Protein AF-B3S7T1-F1 (afdb_monomer)

Foldseek 3Di:
DDDDPLQQCQLQSPPPVLLVVLLVCLVCLQVVLVVLLVVVVVVVVVVVVVVVPDDDDDDDPPVPVVVQLVVLLSVLVNLLSVLSNLVSVLSVLSSVLSVVLVVVVVVVVVVVVVVVVVVPDDDDDDDDDDDDDDDPPPPPPDDRSLLVCLQDVSLLSSQLSLQLSLQSLLVSLLVSLVSLLCVQVPVPDPPHQGNVNSVVVSVVSNVVSSVLSVVQSVVQNVCSPPDPDDDPCSSSSNGHPCVPVVSVVSVVVVLVVSVVSLVVSVVSLVVSVVVCVVPPPDDDPSVVVSVVSSVVSVVSSVVSCVVCVVVSVVSCCVSVPPVPCVVVPPPDPPDDDDDD

Nearest PDB structures (foldseek):
  7t9n-assembly1_R  TM=8.479E-01  e=9.423E-06  Homo sapiens
  7utz-assembly1_R  TM=8.202E-01  e=1.344E-05  Homo sapiens
  5en0-assembly1_A  TM=7.430E-01  e=2.755E-04  Bos taurus

pLDDT: mean 72.92, std 20.54, range [20.64, 97.69]

Mean predicted aligned error: 12.89 Å

Sequence (340 aa):
MANGSNLAMLLLEDNQVARGLAWSFGILGIISNIYVFMGKFRRCRRIFSRHKRTAPEYAVNDSTNDSKNKRVSVFFINNLAVADLLGSFYLLTIASADYHYHLQYSGNQNKYNYHSNQTINTKSWRCKSTLSTTLAPSVNGNLTIGAMWLQDPVCSIARLLITIDSFMSVLITFFIAIDRYITIIHHRSLYRITRRRAIIIMAICWLVGIACSTYIVIRSINTADNDTSSGTFRNLCMYGNLNDVPLQIFLFISIGLWSMSYLLVLVLYAKIIYHVRRVTLVKTRRITAERYLLVIAVMIAFTNLACWLPAILIAMFKLLQLSIVESFTGYKSRLVMFHP

Organism: Trichoplax adhaerens (NCBI:txid10228)

Secondary structure (DSSP, 8-state):
----------TTTT-HHHHHHHHHHHHHHHHHHHHHHHHHHHHHHHHHHHHTT-------TTHHHHHHHHHHHHHHHHHHHHHHHHHHHHHHHHHHHHHHHHHHHHHHHHHHHHHHHHTTS-------------------TT--HHHHHHHSHHHHHHHHHHHHHHHHHHHHHHHHHHHHHHHHH-TT-TT---HHHHHHHHHHHHHHHHHHHHHHHHHHHHTTTS-----TTTTTTSS--TT-HHHHHHHHHHHHHHHHHHHHHHHHHHHHHHHHHHHTTS--HHHHHHHHHHHHHHHHHHHHHHHHHHHHHHHHHHHTT-TTSHHHHSS----SS---

Structure (mmCIF, N/CA/C/O backbone):
data_AF-B3S7T1-F1
#
_entry.id   AF-B3S7T1-F1
#
loop_
_atom_site.group_PDB
_atom_site.id
_atom_site.type_symbol
_atom_site.label_atom_id
_atom_site.label_alt_id
_atom_site.label_comp_id
_atom_site.label_asym_id
_atom_site.label_entity_id
_atom_site.label_seq_id
_atom_site.pdbx_PDB_ins_code
_atom_site.Cartn_x
_atom_site.Cartn_y
_atom_site.Cartn_z
_atom_site.occupancy
_atom_site.B_iso_or_equiv
_atom_site.auth_seq_id
_atom_site.auth_comp_id
_atom_site.auth_asym_id
_atom_site.auth_atom_id
_atom_site.pdbx_PDB_model_num
ATOM 1 N N . MET A 1 1 ? 29.144 -23.079 -32.625 1.00 28.41 1 MET A N 1
ATOM 2 C CA . MET A 1 1 ? 28.130 -23.352 -31.586 1.00 28.41 1 MET A CA 1
ATOM 3 C C . MET A 1 1 ? 28.196 -22.228 -30.559 1.00 28.41 1 MET A C 1
ATOM 5 O O . MET A 1 1 ? 28.959 -22.319 -29.611 1.00 28.41 1 MET A O 1
ATOM 9 N N . ALA A 1 2 ? 27.491 -21.124 -30.809 1.00 27.41 2 ALA A N 1
ATOM 10 C CA . ALA A 1 2 ? 27.348 -20.020 -29.863 1.00 27.41 2 ALA A CA 1
ATOM 11 C C . ALA A 1 2 ? 25.923 -20.104 -29.304 1.00 27.41 2 ALA A C 1
ATOM 13 O O . ALA A 1 2 ? 24.955 -19.793 -29.995 1.00 27.41 2 ALA A O 1
ATOM 14 N N . ASN A 1 3 ? 25.801 -20.657 -28.099 1.00 31.05 3 ASN A N 1
ATOM 15 C CA . ASN A 1 3 ? 24.532 -20.900 -27.424 1.00 31.05 3 ASN A CA 1
ATOM 16 C C . ASN A 1 3 ? 23.884 -19.579 -26.973 1.00 31.05 3 ASN A C 1
ATOM 18 O O . ASN A 1 3 ? 24.369 -18.934 -26.053 1.00 31.05 3 ASN A O 1
ATOM 22 N N . GLY A 1 4 ? 22.758 -19.219 -27.594 1.00 31.98 4 GLY A N 1
ATOM 23 C CA . GLY A 1 4 ? 21.465 -19.067 -26.907 1.00 31.98 4 GLY A CA 1
ATOM 24 C C . GLY A 1 4 ? 21.330 -18.164 -25.671 1.00 31.98 4 GLY A C 1
ATOM 25 O O . GLY A 1 4 ? 20.500 -18.477 -24.824 1.00 31.98 4 GLY A O 1
ATOM 26 N N . SER A 1 5 ? 22.081 -17.070 -25.531 1.00 34.53 5 SER A N 1
ATOM 27 C CA . SER A 1 5 ? 22.007 -16.189 -24.347 1.00 34.53 5 SER A CA 1
ATOM 28 C C . SER A 1 5 ? 21.277 -14.853 -24.548 1.00 34.53 5 SER A C 1
ATOM 30 O O . SER A 1 5 ? 21.352 -13.990 -23.680 1.00 34.53 5 SER A O 1
ATOM 32 N N . ASN A 1 6 ? 20.486 -14.685 -25.611 1.00 38.34 6 ASN A N 1
ATOM 33 C CA . ASN A 1 6 ? 19.524 -13.576 -25.697 1.00 38.34 6 ASN A CA 1
ATOM 34 C C . ASN A 1 6 ? 18.177 -14.011 -25.106 1.00 38.34 6 ASN A C 1
ATOM 36 O O . ASN A 1 6 ? 17.154 -14.056 -25.792 1.00 38.34 6 ASN A O 1
ATOM 40 N N . LEU A 1 7 ? 18.205 -14.392 -23.825 1.00 42.44 7 LEU A N 1
ATOM 41 C CA . LEU A 1 7 ? 17.007 -14.664 -23.042 1.00 42.44 7 LEU A CA 1
ATOM 42 C C . LEU A 1 7 ? 16.216 -13.354 -22.968 1.00 42.44 7 LEU A C 1
ATOM 44 O O . LEU A 1 7 ? 16.657 -12.392 -22.337 1.00 42.44 7 LEU A O 1
ATOM 48 N N . ALA A 1 8 ? 15.071 -13.293 -23.648 1.00 47.59 8 ALA A N 1
ATOM 49 C CA . ALA A 1 8 ? 14.118 -12.216 -23.449 1.00 47.59 8 ALA A CA 1
ATOM 50 C C . ALA A 1 8 ? 13.780 -12.171 -21.960 1.00 47.59 8 ALA A C 1
ATOM 52 O O . ALA A 1 8 ? 13.168 -13.092 -21.423 1.00 47.59 8 ALA A O 1
ATOM 53 N N . MET A 1 9 ? 14.233 -11.123 -21.279 1.00 52.94 9 MET A N 1
ATOM 54 C CA . MET A 1 9 ? 13.900 -10.885 -19.885 1.00 52.94 9 MET A CA 1
ATOM 55 C C . MET A 1 9 ? 12.434 -10.435 -19.839 1.00 52.94 9 MET A C 1
ATOM 57 O O . MET A 1 9 ? 12.134 -9.243 -19.839 1.00 52.94 9 MET A O 1
ATOM 61 N N . LEU A 1 10 ? 11.520 -11.403 -19.931 1.00 60.97 10 LEU A N 1
ATOM 62 C CA . LEU A 1 10 ? 10.088 -11.204 -19.727 1.00 60.97 10 LEU A CA 1
ATOM 63 C C . LEU A 1 10 ? 9.864 -10.679 -18.304 1.00 60.97 10 LEU A C 1
ATOM 65 O O . LEU A 1 10 ? 10.638 -10.993 -17.395 1.00 60.97 10 LEU A O 1
ATOM 69 N N . LEU A 1 11 ? 8.831 -9.856 -18.109 1.00 65.31 11 LEU A N 1
ATOM 70 C CA . LEU A 1 11 ? 8.630 -9.122 -16.854 1.00 65.31 11 LEU A CA 1
ATOM 71 C C . LEU A 1 11 ? 8.450 -10.069 -15.664 1.00 65.31 11 LEU A C 1
ATOM 73 O O . LEU A 1 11 ? 8.932 -9.776 -14.572 1.00 65.31 11 LEU A O 1
ATOM 77 N N . LEU A 1 12 ? 7.807 -11.214 -15.907 1.00 69.75 12 LEU A N 1
ATOM 78 C CA . LEU A 1 12 ? 7.612 -12.305 -14.952 1.00 69.75 12 LEU A CA 1
ATOM 79 C C . LEU A 1 12 ? 8.451 -13.553 -15.289 1.00 69.75 12 LEU A C 1
ATOM 81 O O . LEU A 1 12 ? 8.071 -14.662 -14.925 1.00 69.75 12 LEU A O 1
ATOM 85 N N . GLU A 1 13 ? 9.575 -13.388 -15.997 1.00 68.50 13 GLU A N 1
ATOM 86 C CA . GLU A 1 13 ? 10.529 -14.464 -16.333 1.00 68.50 13 GLU A CA 1
ATOM 87 C C . GLU A 1 13 ? 9.902 -15.690 -17.039 1.00 68.50 13 GLU A C 1
ATOM 89 O O . GLU A 1 13 ? 10.338 -16.820 -16.834 1.00 68.50 13 GLU A O 1
ATOM 94 N N . ASP A 1 14 ? 8.868 -15.484 -17.864 1.00 68.44 14 ASP A N 1
ATOM 95 C CA . ASP A 1 14 ? 8.082 -16.551 -18.523 1.00 68.44 14 ASP A CA 1
ATOM 96 C C . ASP A 1 14 ? 7.332 -17.492 -17.555 1.00 68.44 14 ASP A C 1
ATOM 98 O O . ASP A 1 14 ? 6.856 -18.569 -17.923 1.00 68.44 14 ASP A O 1
ATOM 102 N N . ASN A 1 15 ? 7.175 -17.090 -16.292 1.00 80.81 15 ASN A N 1
ATOM 103 C CA . ASN A 1 15 ? 6.465 -17.881 -15.302 1.00 80.81 15 ASN A CA 1
ATOM 104 C C . ASN A 1 15 ? 4.944 -17.718 -15.463 1.00 80.81 15 ASN A C 1
ATOM 106 O O . ASN A 1 15 ? 4.326 -16.761 -14.981 1.00 80.81 15 ASN A O 1
ATOM 110 N N . GLN A 1 16 ? 4.320 -18.704 -16.112 1.00 83.94 16 GLN A N 1
ATOM 111 C CA . GLN A 1 16 ? 2.872 -18.737 -16.333 1.00 83.94 16 GLN A CA 1
ATOM 112 C C . GLN A 1 16 ? 2.067 -18.671 -15.027 1.00 83.94 16 GLN A C 1
ATOM 114 O O . GLN A 1 16 ? 1.005 -18.044 -14.998 1.00 83.94 16 GLN A O 1
ATOM 119 N N . VAL A 1 17 ? 2.582 -19.264 -13.943 1.00 86.56 17 VAL A N 1
ATOM 120 C CA . VAL A 1 17 ? 1.941 -19.236 -12.623 1.00 86.56 17 VAL A CA 1
ATOM 121 C C . VAL A 1 17 ? 1.959 -17.818 -12.064 1.00 86.56 17 VAL A C 1
ATOM 123 O O . VAL A 1 17 ? 0.915 -17.317 -11.657 1.00 86.56 17 VAL A O 1
ATOM 126 N N . ALA A 1 18 ? 3.105 -17.132 -12.107 1.00 83.56 18 ALA A N 1
ATOM 127 C CA . ALA A 1 18 ? 3.223 -15.756 -11.622 1.00 83.56 18 ALA A CA 1
ATOM 128 C C . ALA A 1 18 ? 2.277 -14.804 -12.372 1.00 83.56 18 ALA A C 1
ATOM 130 O O . ALA A 1 18 ? 1.589 -13.991 -11.753 1.00 83.56 18 ALA A O 1
ATOM 131 N N . ARG A 1 19 ? 2.169 -14.958 -13.697 1.00 85.88 19 ARG A N 1
ATOM 132 C CA . ARG A 1 19 ? 1.225 -14.193 -14.524 1.00 85.88 19 ARG A CA 1
ATOM 133 C C . ARG A 1 19 ? -0.230 -14.482 -14.157 1.00 85.88 19 ARG A C 1
ATOM 135 O O . ARG A 1 19 ? -1.012 -13.548 -13.990 1.00 85.88 19 ARG A O 1
ATOM 142 N N . GLY A 1 20 ? -0.593 -15.756 -13.997 1.00 88.31 20 GLY A N 1
ATOM 143 C CA . GLY A 1 20 ? -1.938 -16.156 -13.573 1.00 88.31 20 GLY A CA 1
ATOM 144 C C . GLY A 1 20 ? -2.305 -15.619 -12.186 1.00 88.31 20 GLY A C 1
ATOM 145 O O . GLY A 1 20 ? -3.417 -15.125 -11.984 1.00 88.31 20 GLY A O 1
ATOM 146 N N . LEU A 1 21 ? -1.358 -15.643 -11.244 1.00 90.81 21 LEU A N 1
ATOM 147 C CA . LEU A 1 21 ? -1.527 -15.082 -9.903 1.00 90.81 21 LEU A CA 1
ATOM 148 C C . LEU A 1 21 ? -1.682 -13.559 -9.932 1.00 90.81 21 LEU A C 1
ATOM 150 O O . LEU A 1 21 ? -2.565 -13.040 -9.253 1.00 90.81 21 LEU A O 1
ATOM 154 N N . ALA A 1 22 ? -0.892 -12.845 -10.738 1.00 90.12 22 ALA A N 1
ATOM 155 C CA . ALA A 1 22 ? -0.997 -11.392 -10.872 1.00 90.12 22 ALA A CA 1
ATOM 156 C C . ALA A 1 22 ? -2.380 -10.962 -11.397 1.00 90.12 22 ALA A C 1
ATOM 158 O O . ALA A 1 22 ? -3.009 -10.075 -10.817 1.00 90.12 22 ALA A O 1
ATOM 159 N N . TRP A 1 23 ? -2.903 -11.647 -12.423 1.00 93.56 23 TRP A N 1
ATOM 160 C CA . TRP A 1 23 ? -4.278 -11.446 -12.898 1.00 93.56 23 TRP A CA 1
ATOM 161 C C . TRP A 1 23 ? -5.311 -11.745 -11.810 1.00 93.56 23 TRP A C 1
ATOM 163 O O . TRP A 1 23 ? -6.200 -10.932 -11.552 1.00 93.56 23 TRP A O 1
ATOM 173 N N . SER A 1 24 ? -5.180 -12.892 -11.144 1.00 95.81 24 SER A N 1
ATOM 174 C CA . SER A 1 24 ? -6.139 -13.345 -10.133 1.00 95.81 24 SER A CA 1
ATOM 175 C C . SER A 1 24 ? -6.207 -12.386 -8.944 1.00 95.81 24 SER A C 1
ATOM 177 O O . SER A 1 24 ? -7.290 -11.923 -8.583 1.00 95.81 24 SER A O 1
ATOM 179 N N . PHE A 1 25 ? -5.060 -12.037 -8.357 1.00 93.56 25 PHE A N 1
ATOM 180 C CA . PHE A 1 25 ? -4.994 -11.112 -7.228 1.00 93.56 25 PHE A CA 1
ATOM 181 C C . PHE A 1 25 ? -5.362 -9.683 -7.621 1.00 93.56 25 PHE A C 1
ATOM 183 O O . PHE A 1 25 ? -6.043 -9.018 -6.844 1.00 93.56 25 PHE A O 1
ATOM 190 N N . GLY A 1 26 ? -5.011 -9.230 -8.828 1.00 94.81 26 GLY A N 1
ATOM 191 C CA . GLY A 1 26 ? -5.449 -7.932 -9.342 1.00 94.81 26 GLY A CA 1
ATOM 192 C C . GLY A 1 26 ? -6.976 -7.827 -9.442 1.00 94.81 26 GLY A C 1
ATOM 193 O O . GLY A 1 26 ? -7.571 -6.902 -8.890 1.00 94.81 26 GLY A O 1
ATOM 194 N N . ILE A 1 27 ? -7.641 -8.804 -10.074 1.00 97.06 27 ILE A N 1
ATOM 195 C CA . ILE A 1 27 ? -9.109 -8.810 -10.226 1.00 97.06 27 ILE A CA 1
ATOM 196 C C . ILE A 1 27 ? -9.801 -8.934 -8.862 1.00 97.06 27 ILE A C 1
ATOM 198 O O . ILE A 1 27 ? -10.701 -8.151 -8.543 1.00 97.06 27 ILE A O 1
ATOM 202 N N . LEU A 1 28 ? -9.379 -9.901 -8.040 1.00 95.81 28 LEU A N 1
ATOM 203 C CA . LEU A 1 28 ? -9.957 -10.119 -6.712 1.00 95.81 28 LEU A CA 1
ATOM 204 C C . LEU A 1 28 ? -9.754 -8.907 -5.799 1.00 95.81 28 LEU A C 1
ATOM 206 O O . LEU A 1 28 ? -10.675 -8.543 -5.062 1.00 95.81 28 LEU A O 1
ATOM 210 N N . G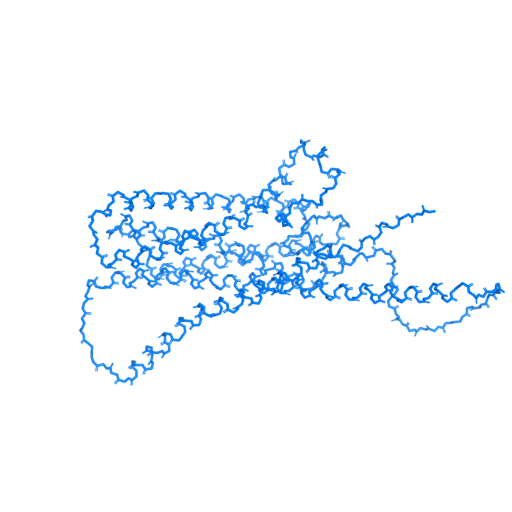LY A 1 29 ? -8.587 -8.266 -5.871 1.00 94.06 29 GLY A N 1
ATOM 211 C CA . GLY A 1 29 ? -8.262 -7.049 -5.137 1.00 94.06 29 GLY A CA 1
ATOM 212 C C . GLY A 1 29 ? -9.183 -5.893 -5.512 1.00 94.06 29 GLY A C 1
ATOM 213 O O . GLY A 1 29 ? -9.761 -5.261 -4.625 1.00 94.06 29 GLY A O 1
ATOM 214 N N . ILE A 1 30 ? -9.434 -5.678 -6.808 1.00 96.06 30 ILE A N 1
ATOM 215 C CA . ILE A 1 30 ? -10.386 -4.660 -7.273 1.00 96.06 30 ILE A CA 1
ATOM 216 C C . ILE A 1 30 ? -11.793 -4.937 -6.740 1.00 96.06 30 ILE A C 1
ATOM 218 O O . ILE A 1 30 ? -12.399 -4.060 -6.121 1.00 96.06 30 ILE A O 1
ATOM 222 N N . ILE A 1 31 ? -12.313 -6.152 -6.932 1.00 95.69 31 ILE A N 1
ATOM 223 C CA . ILE A 1 31 ? -13.678 -6.507 -6.510 1.00 95.69 31 ILE A CA 1
ATOM 224 C C . ILE A 1 31 ? -13.838 -6.331 -4.994 1.00 95.69 31 ILE A C 1
ATOM 226 O O . ILE A 1 31 ? -14.799 -5.705 -4.532 1.00 95.69 31 ILE A O 1
ATOM 230 N N . SER A 1 32 ? -12.885 -6.849 -4.219 1.00 92.50 32 SER A N 1
ATOM 231 C CA . SER A 1 32 ? -12.936 -6.843 -2.756 1.00 92.50 32 SER A CA 1
ATOM 232 C C . SER A 1 32 ? -12.845 -5.427 -2.192 1.00 92.50 32 SER A C 1
ATOM 234 O O . SER A 1 32 ? -13.672 -5.033 -1.363 1.00 92.50 32 SER A O 1
ATOM 236 N N . ASN A 1 33 ? -11.899 -4.620 -2.674 1.00 93.19 33 ASN A N 1
ATOM 237 C CA . ASN A 1 33 ? -11.708 -3.266 -2.165 1.00 93.19 33 ASN A CA 1
ATOM 238 C C . ASN A 1 33 ? -12.820 -2.304 -2.613 1.00 93.19 33 ASN A C 1
ATOM 240 O O . ASN A 1 33 ? -13.284 -1.486 -1.808 1.00 93.19 33 ASN A O 1
ATOM 244 N N . ILE A 1 34 ? -13.351 -2.456 -3.837 1.00 93.12 34 ILE A N 1
ATOM 245 C CA . ILE A 1 34 ? -14.563 -1.739 -4.269 1.00 93.12 34 ILE A CA 1
ATOM 246 C C . ILE A 1 34 ? -15.737 -2.102 -3.361 1.00 93.12 34 ILE A C 1
ATOM 248 O O . ILE A 1 34 ? -16.468 -1.211 -2.924 1.00 93.12 34 ILE A O 1
ATOM 252 N N . TYR A 1 35 ? -15.927 -3.382 -3.031 1.00 91.31 35 TYR A N 1
ATOM 253 C CA . TYR A 1 35 ? -17.011 -3.806 -2.146 1.00 91.31 35 TYR A CA 1
ATOM 254 C C . TYR A 1 35 ? -16.926 -3.139 -0.762 1.00 91.31 35 TYR A C 1
ATOM 256 O O . TYR A 1 35 ? -17.932 -2.612 -0.270 1.00 91.31 35 TYR A O 1
ATOM 264 N N . VAL A 1 36 ? -15.729 -3.088 -0.164 1.00 88.56 36 VAL A N 1
ATOM 265 C CA . VAL A 1 36 ? -15.480 -2.411 1.122 1.00 88.56 36 VAL A CA 1
ATOM 266 C C . VAL A 1 36 ? -15.820 -0.919 1.027 1.00 88.56 36 VAL A C 1
ATOM 268 O O . VAL A 1 36 ? -16.599 -0.406 1.841 1.00 88.56 36 VAL A O 1
ATOM 271 N N . PHE A 1 37 ? -15.328 -0.236 -0.009 1.00 83.69 37 PHE A N 1
ATOM 272 C CA . PHE A 1 37 ? -15.584 1.187 -0.232 1.00 83.69 37 PHE A CA 1
ATOM 273 C C . PHE A 1 37 ? -17.077 1.484 -0.481 1.00 83.69 37 PHE A C 1
ATOM 275 O O . PHE A 1 37 ? -17.674 2.381 0.131 1.00 83.69 37 PHE A O 1
ATOM 282 N N . MET A 1 38 ? -17.737 0.687 -1.326 1.00 79.44 38 MET A N 1
ATOM 283 C CA . MET A 1 38 ? -19.159 0.825 -1.652 1.00 79.44 38 MET A CA 1
ATOM 284 C C . MET A 1 38 ? -20.075 0.491 -0.471 1.00 79.44 38 MET A C 1
ATOM 286 O O . MET A 1 38 ? -21.174 1.048 -0.376 1.00 79.44 38 MET A O 1
ATOM 290 N N . GLY A 1 39 ? -19.646 -0.362 0.464 1.00 72.31 39 GLY A N 1
ATOM 291 C CA . GLY A 1 39 ? -20.370 -0.634 1.708 1.00 72.31 39 GLY A CA 1
ATOM 292 C C . GLY A 1 39 ? -20.673 0.646 2.499 1.00 72.31 39 GLY A C 1
ATOM 293 O O . GLY A 1 39 ? -21.781 0.821 3.022 1.00 72.31 39 GLY A O 1
ATOM 294 N N . LYS A 1 40 ? -19.737 1.605 2.496 1.00 65.00 40 LYS A N 1
ATOM 295 C CA . LYS A 1 40 ? -19.913 2.948 3.070 1.00 65.00 40 LYS A CA 1
ATOM 296 C C . LYS A 1 40 ? -20.904 3.788 2.262 1.00 65.00 40 LYS A C 1
ATOM 298 O O . LYS A 1 40 ? -21.812 4.380 2.850 1.00 65.00 40 LYS A O 1
ATOM 303 N N . PHE A 1 41 ? -20.771 3.810 0.933 1.00 60.12 41 PHE A N 1
ATOM 304 C CA . PHE A 1 41 ? -21.654 4.573 0.044 1.00 60.12 41 PHE A CA 1
ATOM 305 C C . PHE A 1 41 ? -23.114 4.116 0.168 1.00 60.12 41 PHE A C 1
ATOM 307 O O . PHE A 1 41 ? -24.013 4.934 0.355 1.00 60.12 41 PHE A O 1
ATOM 314 N N . ARG A 1 42 ? -23.354 2.799 0.194 1.00 64.88 42 ARG A N 1
ATOM 315 C CA . ARG A 1 42 ? -24.689 2.206 0.380 1.00 64.88 42 ARG A CA 1
ATOM 316 C C . ARG A 1 42 ? -25.292 2.527 1.750 1.00 64.88 42 ARG A C 1
ATOM 318 O O . ARG A 1 42 ? -26.511 2.663 1.855 1.00 64.88 42 ARG A O 1
ATOM 325 N N . ARG A 1 43 ? -24.474 2.646 2.802 1.00 64.00 43 ARG A N 1
ATOM 326 C CA . ARG A 1 43 ? -24.935 3.018 4.151 1.00 64.00 43 ARG A CA 1
ATOM 327 C C . ARG A 1 43 ? -25.242 4.514 4.255 1.00 64.00 43 ARG A C 1
ATOM 329 O O . ARG A 1 43 ? -26.296 4.861 4.778 1.00 64.00 43 ARG A O 1
ATOM 336 N N . CYS A 1 44 ? -24.395 5.382 3.695 1.00 57.97 44 CYS A N 1
ATOM 337 C CA . CYS A 1 44 ? -24.668 6.820 3.585 1.00 57.97 44 CYS A CA 1
ATOM 338 C C . CYS A 1 44 ? -25.923 7.099 2.750 1.00 57.97 44 CYS A C 1
ATOM 340 O O . CYS A 1 44 ? -26.780 7.859 3.188 1.00 57.97 44 CYS A O 1
ATOM 342 N N . ARG A 1 45 ? -26.083 6.429 1.601 1.00 62.06 45 ARG A N 1
ATOM 343 C CA . ARG A 1 45 ? -27.259 6.574 0.730 1.00 62.06 45 ARG A CA 1
ATOM 344 C C . ARG A 1 45 ? -28.553 6.152 1.433 1.00 62.06 45 ARG A C 1
ATOM 346 O O . ARG A 1 45 ? -29.552 6.849 1.309 1.00 62.06 45 ARG A O 1
ATOM 353 N N . ARG A 1 46 ? -28.524 5.072 2.228 1.00 58.72 46 ARG A N 1
ATOM 354 C CA . ARG A 1 46 ? -29.670 4.619 3.045 1.00 58.72 46 ARG A CA 1
ATOM 355 C C . ARG A 1 46 ? -30.016 5.562 4.200 1.00 58.72 46 ARG A C 1
ATOM 357 O O . ARG A 1 46 ? -31.187 5.703 4.536 1.00 58.72 46 ARG A O 1
ATOM 364 N N . ILE A 1 47 ? -29.021 6.190 4.826 1.00 60.19 47 ILE A N 1
ATOM 365 C CA . ILE A 1 47 ? -29.259 7.184 5.884 1.00 60.19 47 ILE A CA 1
ATOM 366 C C . ILE A 1 47 ? -29.834 8.461 5.270 1.00 60.19 47 ILE A C 1
ATOM 368 O O . ILE A 1 47 ? -30.841 8.957 5.759 1.00 60.19 47 ILE A O 1
ATOM 372 N N . PHE A 1 48 ? -29.273 8.935 4.157 1.00 59.25 48 PHE A N 1
ATOM 373 C CA . PHE A 1 48 ? -29.778 10.101 3.431 1.00 59.25 48 PHE A CA 1
ATOM 374 C C . PHE A 1 48 ? -31.212 9.888 2.916 1.00 59.25 48 PHE A C 1
ATOM 376 O O . PHE A 1 48 ? -32.060 10.764 3.066 1.00 59.25 48 PHE A O 1
ATOM 383 N N . SER A 1 49 ? -31.537 8.692 2.407 1.00 58.19 49 SER A N 1
ATOM 384 C CA . SER A 1 49 ? -32.903 8.369 1.971 1.00 58.19 49 SER A CA 1
ATOM 385 C C . SER A 1 49 ? -33.910 8.266 3.125 1.00 58.19 49 SER A C 1
ATOM 387 O O . SER A 1 49 ? -35.095 8.496 2.908 1.00 58.19 49 SER A O 1
ATOM 389 N N . ARG A 1 50 ? -33.465 7.916 4.343 1.00 56.50 50 ARG A N 1
ATOM 390 C CA . ARG A 1 50 ? -34.304 7.888 5.559 1.00 56.50 50 ARG A CA 1
ATOM 391 C C . ARG A 1 50 ? -34.450 9.266 6.204 1.00 56.50 50 ARG A C 1
ATOM 393 O O . ARG A 1 50 ? -35.522 9.584 6.701 1.00 56.50 50 ARG A O 1
ATOM 400 N N . HIS A 1 51 ? -33.416 10.104 6.136 1.00 52.78 51 HIS A N 1
ATOM 401 C CA . HIS A 1 51 ? -33.456 11.475 6.652 1.00 52.78 51 HIS A CA 1
ATOM 402 C C . HIS A 1 51 ? -34.420 12.370 5.859 1.00 52.78 51 HIS A C 1
ATOM 404 O O . HIS A 1 51 ? -34.946 13.332 6.397 1.00 52.78 51 HIS A O 1
ATOM 410 N N . LYS A 1 52 ? -34.742 11.997 4.612 1.00 55.81 52 LYS A N 1
ATOM 411 C CA . LYS A 1 52 ? -35.813 12.628 3.829 1.00 55.81 52 LYS A CA 1
ATOM 412 C C . LYS A 1 52 ? -37.237 12.252 4.294 1.00 55.81 52 LYS A C 1
ATOM 414 O O . LYS A 1 52 ? -38.186 12.765 3.718 1.00 55.81 52 LYS A O 1
ATOM 419 N N . ARG A 1 53 ? -37.418 11.335 5.264 1.00 57.00 53 ARG A N 1
ATOM 420 C CA . ARG A 1 53 ? -38.750 10.821 5.658 1.00 57.00 53 ARG A CA 1
ATOM 421 C C . ARG A 1 53 ? -39.145 10.994 7.129 1.00 57.00 53 ARG A C 1
ATOM 423 O O . ARG A 1 53 ? -40.336 10.920 7.387 1.00 57.00 53 ARG A O 1
ATOM 430 N N . THR A 1 54 ? -38.236 11.250 8.073 1.00 53.62 54 THR A N 1
ATOM 431 C CA . THR A 1 54 ? -38.606 11.406 9.501 1.00 53.62 54 THR A CA 1
ATOM 432 C C . THR A 1 54 ? -37.569 12.210 10.305 1.00 53.62 54 THR A C 1
ATOM 434 O O . THR A 1 54 ? -36.416 11.783 10.403 1.00 53.62 54 THR A O 1
ATOM 437 N N . ALA A 1 55 ? -38.002 13.309 10.932 1.00 49.06 55 ALA A N 1
ATOM 438 C CA . ALA A 1 55 ? -37.475 13.884 12.186 1.00 49.06 55 ALA A CA 1
ATOM 439 C C . ALA A 1 55 ? -38.631 13.810 13.215 1.00 49.06 55 ALA A C 1
ATOM 441 O O . ALA A 1 55 ? -39.770 13.931 12.754 1.00 49.06 55 ALA A O 1
ATOM 442 N N . PRO A 1 56 ? -38.432 13.517 14.523 1.00 52.62 56 PRO A N 1
ATOM 443 C CA . PRO A 1 56 ? -37.524 14.163 15.500 1.00 52.62 56 PRO A CA 1
ATOM 444 C C . PRO A 1 56 ? -36.589 13.149 16.216 1.00 52.62 56 PRO A C 1
ATOM 446 O O . PRO A 1 56 ? -36.714 11.945 16.015 1.00 52.62 56 PRO A O 1
ATOM 449 N N . GLU A 1 57 ? -35.437 13.531 16.784 1.00 58.78 57 GLU A N 1
ATOM 450 C CA . GLU A 1 57 ? -35.104 14.159 18.092 1.00 58.78 57 GLU A CA 1
ATOM 451 C C . GLU A 1 57 ? -35.203 13.234 19.333 1.00 58.78 57 GLU A C 1
ATOM 453 O O . GLU A 1 57 ? -36.197 12.554 19.546 1.00 58.78 57 GLU A O 1
ATOM 458 N N . TYR A 1 58 ? -34.123 13.264 20.135 1.00 48.81 58 TYR A N 1
ATOM 459 C CA . TYR A 1 58 ? -33.788 12.543 21.379 1.00 48.81 58 TYR A CA 1
ATOM 460 C C . TYR A 1 58 ? -33.371 11.059 21.294 1.00 48.81 58 TYR A C 1
ATOM 462 O O . TYR A 1 58 ? -34.195 10.177 21.098 1.00 48.81 58 TYR A O 1
ATOM 470 N N . ALA A 1 59 ? -32.072 10.777 21.533 1.00 40.75 59 ALA A N 1
ATOM 471 C CA . ALA A 1 59 ? -31.604 9.908 22.633 1.00 40.75 59 ALA A CA 1
ATOM 472 C C . ALA A 1 59 ? -30.088 9.550 22.586 1.00 40.75 59 ALA A C 1
ATOM 474 O O . ALA A 1 59 ? -29.503 9.243 21.549 1.00 40.75 59 ALA A O 1
ATOM 475 N N . VAL A 1 60 ? -29.523 9.473 23.800 1.00 45.16 60 VAL A N 1
ATOM 476 C CA . VAL A 1 60 ? -28.344 8.709 24.274 1.00 45.16 60 VAL A CA 1
ATOM 477 C C . VAL A 1 60 ? -26.932 9.259 24.006 1.00 45.16 60 VAL A C 1
ATOM 479 O O . VAL A 1 60 ? -26.211 8.818 23.107 1.00 45.16 60 VAL A O 1
ATOM 482 N N . ASN A 1 61 ? -26.468 10.100 24.939 1.00 45.25 61 ASN A N 1
ATOM 483 C CA . ASN A 1 61 ? -25.100 10.630 25.009 1.00 45.25 61 ASN A CA 1
ATOM 484 C C . ASN A 1 61 ? -23.997 9.594 25.340 1.00 45.25 61 ASN A C 1
ATOM 486 O O . ASN A 1 61 ? -22.845 9.829 24.975 1.00 45.25 61 ASN A O 1
ATOM 490 N N . ASP A 1 62 ? -24.303 8.421 25.909 1.00 44.19 62 ASP A N 1
ATOM 491 C CA . ASP A 1 62 ? -23.277 7.405 26.244 1.00 44.19 62 ASP A CA 1
ATOM 492 C C . ASP A 1 62 ? -22.911 6.477 25.057 1.00 44.19 62 ASP A C 1
ATOM 494 O O . ASP A 1 62 ? -21.797 5.968 24.929 1.00 44.19 62 ASP A O 1
ATOM 498 N N . SER A 1 63 ? -23.801 6.374 24.063 1.00 51.72 63 SER A N 1
ATOM 499 C CA . SER A 1 63 ? -23.552 5.674 22.788 1.00 51.72 63 SER A CA 1
ATOM 500 C C . SER A 1 63 ? -22.656 6.467 21.814 1.00 51.72 63 SER A C 1
ATOM 502 O O . SER A 1 63 ? -22.231 5.978 20.755 1.00 51.72 63 SER A O 1
ATOM 504 N N . THR A 1 64 ? -22.352 7.726 22.145 1.00 60.16 64 THR A N 1
ATOM 505 C CA . THR A 1 64 ? -21.711 8.660 21.215 1.00 60.16 64 THR A CA 1
ATOM 506 C C . THR A 1 64 ? -20.228 8.374 21.027 1.00 60.16 64 THR A C 1
ATOM 508 O O . THR A 1 64 ? -19.735 8.496 19.908 1.00 60.16 64 THR A O 1
ATOM 511 N N . ASN A 1 65 ? -19.506 7.965 22.071 1.00 60.97 65 ASN A N 1
ATOM 512 C CA . ASN A 1 65 ? -18.060 7.760 21.978 1.00 60.97 65 ASN A CA 1
ATOM 513 C C . ASN A 1 65 ? -17.699 6.441 21.287 1.00 60.97 65 ASN A C 1
ATOM 515 O O . ASN A 1 65 ? -16.845 6.447 20.404 1.00 60.97 65 ASN A O 1
ATOM 519 N N . ASP A 1 66 ? -18.402 5.345 21.576 1.00 61.44 66 ASP A N 1
ATOM 520 C CA . ASP A 1 66 ? -18.192 4.071 20.873 1.00 61.44 66 ASP A CA 1
ATOM 521 C C . ASP A 1 66 ? -18.553 4.186 19.377 1.00 61.44 66 ASP A C 1
ATOM 523 O O . ASP A 1 66 ? -17.790 3.793 18.489 1.00 61.44 66 ASP A O 1
ATOM 527 N N . SER A 1 67 ? -19.670 4.850 19.057 1.00 67.38 67 SER A N 1
ATOM 528 C CA . SER A 1 67 ? -20.041 5.115 17.660 1.00 67.38 67 SER A CA 1
ATOM 529 C C . SER A 1 67 ? -19.075 6.071 16.949 1.00 67.38 67 SER A C 1
ATOM 531 O O . SER A 1 67 ? -18.885 5.965 15.734 1.00 67.38 67 SER A O 1
ATOM 533 N N . LYS A 1 68 ? -18.456 7.027 17.656 1.00 70.62 68 LYS A N 1
ATOM 534 C CA . LYS A 1 68 ? -17.383 7.880 17.113 1.00 70.62 68 LYS A CA 1
ATOM 535 C C . LYS A 1 68 ? -16.121 7.054 16.836 1.00 70.62 68 LYS A C 1
ATOM 537 O O . LYS A 1 68 ? -15.601 7.153 15.729 1.00 70.62 68 LYS A O 1
ATOM 542 N N . ASN A 1 69 ? -15.698 6.188 17.757 1.00 71.12 69 ASN A N 1
ATOM 543 C CA . ASN A 1 69 ? -14.499 5.354 17.599 1.00 71.12 69 ASN A CA 1
ATOM 544 C C . ASN A 1 69 ? -14.637 4.371 16.430 1.00 71.12 69 ASN A C 1
ATOM 546 O O . ASN A 1 69 ? -13.753 4.290 15.576 1.00 71.12 69 ASN A O 1
ATOM 550 N N . LYS A 1 70 ? -15.789 3.697 16.319 1.00 75.44 70 LYS A N 1
ATOM 551 C CA . LYS A 1 70 ? -16.110 2.835 15.169 1.00 75.44 70 LYS A CA 1
ATOM 552 C C . LYS A 1 70 ? -16.061 3.602 13.847 1.00 75.44 70 LYS A C 1
ATOM 554 O O . LYS A 1 70 ? -15.589 3.071 12.848 1.00 75.44 70 LYS A O 1
ATOM 559 N N . ARG A 1 71 ? -16.502 4.866 13.823 1.00 81.69 71 ARG A N 1
ATOM 560 C CA . ARG A 1 71 ? -16.433 5.716 12.620 1.00 81.69 71 ARG A CA 1
ATOM 561 C C . ARG A 1 71 ? -15.001 6.064 12.216 1.00 81.69 71 ARG A C 1
ATOM 563 O O . ARG A 1 71 ? -14.743 6.137 11.019 1.00 81.69 71 ARG A O 1
ATOM 570 N N . VAL A 1 72 ? -14.100 6.282 13.172 1.00 87.00 72 VAL A N 1
ATOM 571 C CA . VAL A 1 72 ? -12.688 6.602 12.898 1.00 87.00 72 VAL A CA 1
ATOM 572 C C . VAL A 1 72 ? -11.944 5.380 12.367 1.00 87.00 72 VAL A C 1
ATOM 574 O O . VAL A 1 72 ? -11.297 5.460 11.329 1.00 87.00 72 VAL A O 1
ATOM 577 N N . SER A 1 73 ? -12.123 4.216 12.985 1.00 85.62 73 SER A N 1
ATOM 578 C CA . SER A 1 73 ? -11.461 2.996 12.502 1.00 85.62 73 SER A CA 1
ATOM 579 C C . SER A 1 73 ? -12.000 2.526 11.155 1.00 85.62 73 SER A C 1
ATOM 581 O O . SER A 1 73 ? -11.220 2.181 10.276 1.00 85.62 73 SER A O 1
ATOM 583 N N . VAL A 1 74 ? -13.315 2.610 10.927 1.00 86.06 74 VAL A N 1
ATOM 584 C CA . VAL A 1 74 ? -13.884 2.386 9.588 1.00 86.06 74 VAL A CA 1
ATOM 585 C C . VAL A 1 74 ? -13.357 3.416 8.582 1.00 86.06 74 VAL A C 1
ATOM 587 O O . VAL A 1 74 ? -13.192 3.095 7.410 1.00 86.06 74 VAL A O 1
ATOM 590 N N . PHE A 1 75 ? -13.082 4.657 8.995 1.00 90.81 75 PHE A N 1
ATOM 591 C CA . PHE A 1 75 ? -12.481 5.654 8.109 1.00 90.81 75 PHE A CA 1
ATOM 592 C C . PHE A 1 75 ? -11.064 5.255 7.675 1.00 90.81 75 PHE A C 1
ATOM 594 O O . PHE A 1 75 ? -10.793 5.316 6.478 1.00 90.81 75 PHE A O 1
ATOM 601 N N . PHE A 1 76 ? -10.210 4.786 8.588 1.00 92.12 76 PHE A N 1
ATOM 602 C CA . PHE A 1 76 ? -8.884 4.275 8.224 1.00 92.12 76 PHE A CA 1
ATOM 603 C C . PHE A 1 76 ? -8.964 3.037 7.324 1.00 92.12 76 PHE A C 1
ATOM 605 O O . PHE A 1 76 ? -8.319 3.020 6.285 1.00 92.12 76 PHE A O 1
ATOM 612 N N . ILE A 1 77 ? -9.833 2.068 7.637 1.00 90.50 77 ILE A N 1
ATOM 613 C CA . ILE A 1 77 ? -10.034 0.865 6.803 1.00 90.50 77 ILE A CA 1
ATOM 614 C C . ILE A 1 77 ? -10.485 1.231 5.380 1.00 90.50 77 ILE A C 1
ATOM 616 O O . ILE A 1 77 ? -10.042 0.624 4.415 1.00 90.50 77 ILE A O 1
ATOM 620 N N . ASN A 1 78 ? -11.336 2.250 5.218 1.00 91.06 78 ASN A N 1
ATOM 621 C CA . ASN A 1 78 ? -11.720 2.706 3.878 1.00 91.06 78 ASN A CA 1
ATOM 622 C C . ASN A 1 78 ? -10.566 3.375 3.125 1.00 91.06 78 ASN A C 1
ATOM 624 O O . ASN A 1 78 ? -10.520 3.269 1.909 1.00 91.06 78 ASN A O 1
ATOM 628 N N . ASN A 1 79 ? -9.681 4.099 3.818 1.00 94.69 79 ASN A N 1
ATOM 629 C CA . ASN A 1 79 ? -8.489 4.649 3.172 1.00 94.69 79 ASN A CA 1
ATOM 630 C C . ASN A 1 79 ? -7.531 3.526 2.769 1.00 94.69 79 ASN A C 1
ATOM 632 O O . ASN A 1 79 ? -6.960 3.608 1.691 1.00 94.69 79 ASN A O 1
ATOM 636 N N . LEU A 1 80 ? -7.410 2.480 3.595 1.00 93.06 80 LEU A N 1
ATOM 637 C CA . LEU A 1 80 ? -6.613 1.301 3.266 1.00 93.06 80 LEU A CA 1
ATOM 638 C C . LEU A 1 80 ? -7.141 0.631 1.994 1.00 93.06 80 LEU A C 1
ATOM 640 O O . LEU A 1 80 ? -6.386 0.453 1.055 1.00 93.06 80 LEU A O 1
ATOM 644 N N . ALA A 1 81 ? -8.457 0.414 1.902 1.00 93.44 81 ALA A N 1
ATOM 645 C CA . ALA A 1 81 ? -9.070 -0.140 0.695 1.00 93.44 81 ALA A CA 1
ATOM 646 C C . ALA A 1 81 ? -8.822 0.722 -0.560 1.00 93.44 81 ALA A C 1
ATOM 648 O O . ALA A 1 81 ? -8.730 0.191 -1.659 1.00 93.44 81 ALA A O 1
ATOM 649 N N . VAL A 1 82 ? -8.722 2.051 -0.425 1.00 94.94 82 VAL A N 1
ATOM 650 C CA . VAL A 1 82 ? -8.374 2.937 -1.552 1.00 94.94 82 VAL A CA 1
ATOM 651 C C . VAL A 1 82 ? -6.902 2.801 -1.943 1.00 94.94 82 VAL A C 1
ATOM 653 O O . VAL A 1 82 ? -6.614 2.816 -3.135 1.00 94.94 82 VAL A O 1
ATOM 656 N N . ALA A 1 83 ? -5.991 2.658 -0.978 1.00 96.06 83 ALA A N 1
ATOM 657 C CA . ALA A 1 83 ? -4.584 2.375 -1.260 1.00 96.06 83 ALA A CA 1
ATOM 658 C C . ALA A 1 83 ? -4.435 1.022 -1.978 1.00 96.06 83 ALA A C 1
ATOM 660 O O . ALA A 1 83 ? -3.945 0.995 -3.103 1.00 96.06 83 ALA A O 1
ATOM 661 N N . ASP A 1 84 ? -5.024 -0.042 -1.424 1.00 94.81 84 ASP A N 1
ATOM 662 C CA . ASP A 1 84 ? -4.951 -1.401 -1.976 1.00 94.81 84 ASP A CA 1
ATOM 663 C C . ASP A 1 84 ? -5.579 -1.508 -3.387 1.00 94.81 84 ASP A C 1
ATOM 665 O O . ASP A 1 84 ? -5.218 -2.386 -4.179 1.00 94.81 84 ASP A O 1
ATOM 669 N N . LEU A 1 85 ? -6.511 -0.611 -3.752 1.00 95.62 85 LEU A N 1
ATOM 670 C CA . LEU A 1 85 ? -6.998 -0.496 -5.135 1.00 95.62 85 LEU A CA 1
ATOM 671 C C . LEU A 1 85 ? -5.888 -0.073 -6.098 1.00 95.62 85 LEU A C 1
ATOM 673 O O . LEU A 1 85 ? -5.824 -0.617 -7.199 1.00 95.62 85 LEU A O 1
ATOM 677 N N . LEU A 1 86 ? -5.012 0.855 -5.702 1.00 96.44 86 LEU A N 1
ATOM 678 C CA . LEU A 1 86 ? -3.864 1.268 -6.514 1.00 96.44 86 LEU A CA 1
ATOM 679 C C . LEU A 1 86 ? -2.905 0.090 -6.725 1.00 96.44 86 LEU A C 1
ATOM 681 O O . LEU A 1 86 ? -2.513 -0.165 -7.865 1.00 96.44 86 LEU A O 1
ATOM 685 N N . GLY A 1 87 ? -2.615 -0.684 -5.672 1.00 94.81 87 GLY A N 1
ATOM 686 C CA . GLY A 1 87 ? -1.829 -1.919 -5.775 1.00 94.81 87 GLY A CA 1
ATOM 687 C C . GLY A 1 87 ? -2.480 -2.963 -6.693 1.00 94.81 87 GLY A C 1
ATOM 688 O O . GLY A 1 87 ? -1.813 -3.589 -7.517 1.00 94.81 87 GLY A O 1
ATOM 689 N N . SER A 1 88 ? -3.809 -3.092 -6.640 1.00 96.31 88 SER A N 1
ATOM 690 C CA . SER A 1 88 ? -4.562 -4.008 -7.512 1.00 96.31 88 SER A CA 1
ATOM 691 C C . SER A 1 88 ? -4.510 -3.584 -8.988 1.00 96.31 88 SER A C 1
ATOM 693 O O . SER A 1 88 ? -4.312 -4.426 -9.866 1.00 96.31 88 SER A O 1
ATOM 695 N N . PHE A 1 89 ? -4.632 -2.282 -9.278 1.00 96.75 89 PHE A N 1
ATOM 696 C CA . PHE A 1 89 ? -4.451 -1.746 -10.632 1.00 96.75 89 PHE A CA 1
ATOM 697 C C . PHE A 1 89 ? -3.022 -1.944 -11.143 1.00 96.75 89 PHE A C 1
ATOM 699 O O . PHE A 1 89 ? -2.831 -2.285 -12.311 1.00 96.75 89 PHE A O 1
ATOM 706 N N . TYR A 1 90 ? -2.023 -1.784 -10.276 1.00 95.94 90 TYR A N 1
ATOM 707 C CA . TYR A 1 90 ? -0.634 -2.078 -10.609 1.00 95.94 90 TYR A CA 1
ATOM 708 C C . TYR A 1 90 ? -0.442 -3.548 -11.021 1.00 95.94 90 TYR A C 1
ATOM 710 O O . TYR A 1 90 ? 0.131 -3.805 -12.079 1.00 95.94 90 TYR A O 1
ATOM 718 N N . LEU A 1 91 ? -0.977 -4.509 -10.255 1.00 93.94 91 LEU A N 1
ATOM 719 C CA . LEU A 1 91 ? -0.855 -5.937 -10.584 1.00 93.94 91 LEU A CA 1
ATOM 720 C C . LEU A 1 91 ? -1.467 -6.273 -11.948 1.00 93.94 91 LEU A C 1
ATOM 722 O O . LEU A 1 91 ? -0.850 -6.990 -12.736 1.00 93.94 91 LEU A O 1
ATOM 726 N N . LEU A 1 92 ? -2.638 -5.712 -12.262 1.00 94.75 92 LEU A N 1
ATOM 727 C CA . LEU A 1 92 ? -3.243 -5.872 -13.588 1.00 94.75 92 LEU A CA 1
ATOM 728 C C . LEU A 1 92 ? -2.409 -5.234 -14.693 1.00 94.75 92 LEU A C 1
ATOM 730 O O . LEU A 1 92 ? -2.309 -5.797 -15.782 1.00 94.75 92 LEU A O 1
ATOM 734 N N . THR A 1 93 ? -1.802 -4.082 -14.418 1.00 93.81 93 THR A N 1
ATOM 735 C CA . THR A 1 93 ? -0.939 -3.388 -15.377 1.00 93.81 93 THR A CA 1
ATOM 736 C C . THR A 1 93 ? 0.281 -4.241 -15.716 1.00 93.81 93 THR A C 1
ATOM 738 O O . THR A 1 93 ? 0.552 -4.467 -16.893 1.00 93.81 93 THR A O 1
ATOM 741 N N . ILE A 1 94 ? 0.964 -4.797 -14.709 1.00 90.50 94 ILE A N 1
ATOM 742 C CA . ILE A 1 94 ? 2.118 -5.686 -14.917 1.00 90.50 94 ILE A CA 1
ATOM 743 C C . ILE A 1 94 ? 1.713 -6.967 -15.647 1.00 90.50 94 ILE A C 1
ATOM 745 O O . ILE A 1 94 ? 2.394 -7.375 -16.584 1.00 90.50 94 ILE A O 1
ATOM 749 N N . ALA A 1 95 ? 0.593 -7.584 -15.270 1.00 90.94 95 ALA A N 1
ATOM 750 C CA . ALA A 1 95 ? 0.123 -8.809 -15.911 1.00 90.94 95 ALA A CA 1
ATOM 751 C C . ALA A 1 95 ? -0.286 -8.588 -17.381 1.00 90.94 95 ALA A C 1
ATOM 753 O O . ALA A 1 95 ? -0.038 -9.443 -18.234 1.00 90.94 95 ALA A O 1
ATOM 754 N N . SER A 1 96 ? -0.881 -7.428 -17.681 1.00 91.44 96 SER A N 1
ATOM 755 C CA . SER A 1 96 ? -1.239 -7.015 -19.043 1.00 91.44 96 SER A CA 1
ATOM 756 C C . SER A 1 96 ? -0.003 -6.706 -19.880 1.00 91.44 96 SER A C 1
ATOM 758 O O . SER A 1 96 ? 0.088 -7.157 -21.020 1.00 91.44 96 SER A O 1
ATOM 760 N N . ALA A 1 97 ? 0.962 -5.980 -19.310 1.00 89.38 97 ALA A N 1
ATOM 761 C CA . ALA A 1 97 ? 2.221 -5.663 -19.971 1.00 89.38 97 ALA A CA 1
ATOM 762 C C . ALA A 1 97 ? 3.010 -6.940 -20.288 1.00 89.38 97 ALA A C 1
ATOM 764 O O . ALA A 1 97 ? 3.416 -7.134 -21.431 1.00 89.38 97 ALA A O 1
ATOM 765 N N . ASP A 1 98 ? 3.155 -7.855 -19.323 1.00 86.50 98 ASP A N 1
ATOM 766 C CA . ASP A 1 98 ? 3.857 -9.126 -19.534 1.00 86.50 98 ASP A CA 1
ATOM 767 C C . ASP A 1 98 ? 3.229 -9.928 -20.683 1.00 86.50 98 ASP A C 1
ATOM 769 O O . ASP A 1 98 ? 3.936 -10.384 -21.580 1.00 86.50 98 ASP A O 1
ATOM 773 N N . TYR A 1 99 ? 1.894 -10.018 -20.721 1.00 86.62 99 TYR A N 1
ATOM 774 C CA . TYR A 1 99 ? 1.179 -10.676 -21.815 1.00 86.62 99 TYR A CA 1
ATOM 775 C C . TYR A 1 99 ? 1.410 -9.989 -23.170 1.00 86.62 99 TYR A C 1
ATOM 777 O O . TYR A 1 99 ? 1.709 -10.658 -24.160 1.00 86.62 99 TYR A O 1
ATOM 785 N N . HIS A 1 100 ? 1.312 -8.658 -23.217 1.00 86.94 100 HIS A N 1
ATOM 786 C CA . HIS A 1 100 ? 1.496 -7.876 -24.439 1.00 86.94 100 HIS A CA 1
ATOM 787 C C . HIS A 1 100 ? 2.900 -8.060 -25.034 1.00 86.94 100 HIS A C 1
ATOM 789 O O . HIS A 1 100 ? 3.045 -8.408 -26.209 1.00 86.94 100 HIS A O 1
ATOM 795 N N . TYR A 1 101 ? 3.943 -7.889 -24.220 1.00 81.31 101 TYR A N 1
ATOM 796 C CA . TYR A 1 101 ? 5.321 -8.029 -24.687 1.00 81.31 101 TYR A CA 1
ATOM 797 C C . TYR A 1 101 ? 5.701 -9.487 -24.986 1.00 81.31 101 TYR A C 1
ATOM 799 O O . TYR A 1 101 ? 6.501 -9.729 -25.892 1.00 81.31 101 TYR A O 1
ATOM 807 N N . HIS A 1 102 ? 5.096 -10.465 -24.301 1.00 78.75 102 HIS A N 1
ATOM 808 C CA . HIS A 1 102 ? 5.258 -11.883 -24.631 1.00 78.75 102 HIS A CA 1
ATOM 809 C C . HIS A 1 102 ? 4.730 -12.205 -26.038 1.00 78.75 102 HIS A C 1
ATOM 811 O O . HIS A 1 102 ? 5.432 -12.836 -26.830 1.00 78.75 102 HIS A O 1
ATOM 817 N N . LEU A 1 103 ? 3.530 -11.727 -26.392 1.00 77.88 103 LEU A N 1
ATOM 818 C CA . LEU A 1 103 ? 2.969 -11.918 -27.736 1.00 77.88 103 LEU A CA 1
ATOM 819 C C . LEU A 1 103 ? 3.845 -11.288 -28.824 1.00 77.88 103 LEU A C 1
ATOM 821 O O . LEU A 1 103 ? 4.084 -11.904 -29.865 1.00 77.88 103 LEU A O 1
ATOM 825 N N . GLN A 1 104 ? 4.354 -10.079 -28.576 1.00 76.94 104 GLN A N 1
ATOM 826 C CA . GLN A 1 104 ? 5.220 -9.374 -29.519 1.00 76.94 104 GLN A CA 1
ATOM 827 C C . GLN A 1 104 ? 6.547 -10.116 -29.746 1.00 76.94 104 GLN A C 1
ATOM 829 O O . GLN A 1 104 ? 7.031 -10.195 -30.878 1.00 76.94 104 GLN A O 1
ATOM 834 N N . TYR A 1 105 ? 7.114 -10.713 -28.692 1.00 70.69 105 TYR A N 1
ATOM 835 C CA . TYR A 1 105 ? 8.312 -11.542 -28.800 1.00 70.69 105 TYR A CA 1
ATOM 836 C C . TYR A 1 105 ? 8.075 -12.804 -29.632 1.00 70.69 105 TYR A C 1
ATOM 838 O O . TYR A 1 105 ? 8.820 -13.063 -30.581 1.00 70.69 105 TYR A O 1
ATOM 846 N N . SER A 1 106 ? 7.023 -13.563 -29.312 1.00 69.56 106 SER A N 1
ATOM 847 C CA . SER A 1 106 ? 6.703 -14.813 -30.009 1.00 69.56 106 SER A CA 1
ATOM 848 C C . SER A 1 106 ? 6.358 -14.574 -31.484 1.00 69.56 106 SER A C 1
ATOM 850 O O . SER A 1 106 ? 6.761 -15.353 -32.347 1.00 69.56 106 SER A O 1
ATO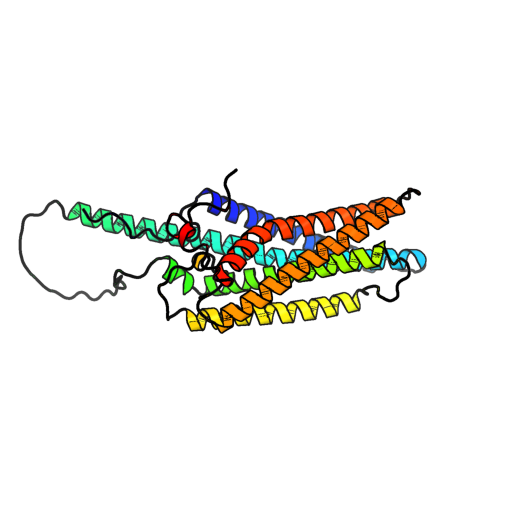M 852 N N . GLY A 1 107 ? 5.690 -13.461 -31.811 1.00 66.69 107 GLY A N 1
ATOM 853 C CA . GLY A 1 107 ? 5.427 -13.063 -33.198 1.00 66.69 107 GLY A CA 1
ATOM 854 C C . GLY A 1 107 ? 6.703 -12.774 -33.997 1.00 66.69 107 GLY A C 1
ATOM 855 O O . GLY A 1 107 ? 6.848 -13.247 -35.127 1.00 66.69 107 GLY A O 1
ATOM 856 N N . ASN A 1 108 ? 7.661 -12.053 -33.404 1.00 64.38 108 ASN A N 1
ATOM 857 C CA . ASN A 1 108 ? 8.940 -11.757 -34.054 1.00 64.38 108 ASN A CA 1
ATOM 858 C C . ASN A 1 108 ? 9.790 -13.019 -34.251 1.00 64.38 108 ASN A C 1
ATOM 860 O O . ASN A 1 108 ? 10.302 -13.233 -35.348 1.00 64.38 108 ASN A O 1
ATOM 864 N N . GLN A 1 109 ? 9.891 -13.884 -33.237 1.00 61.91 109 GLN A N 1
ATOM 865 C CA . GLN A 1 109 ? 10.564 -15.188 -33.330 1.00 61.91 109 GLN A CA 1
ATOM 866 C C . GLN A 1 109 ? 10.029 -16.023 -34.504 1.00 61.91 109 GLN A C 1
ATOM 868 O O . GLN A 1 109 ? 10.803 -16.502 -35.334 1.00 61.91 109 GLN A O 1
ATOM 873 N N . ASN A 1 110 ? 8.704 -16.127 -34.634 1.00 59.28 110 ASN A N 1
ATOM 874 C CA . ASN A 1 110 ? 8.072 -16.872 -35.722 1.00 59.28 110 ASN A CA 1
ATOM 875 C C . ASN A 1 110 ? 8.387 -16.274 -37.102 1.00 59.28 110 ASN A C 1
ATOM 877 O O . ASN A 1 110 ? 8.614 -17.021 -38.051 1.00 59.28 110 ASN A O 1
ATOM 881 N N . LYS A 1 111 ? 8.477 -14.943 -37.216 1.00 56.22 111 LYS A N 1
ATOM 882 C CA . LYS A 1 111 ? 8.849 -14.258 -38.464 1.00 56.22 111 LYS A CA 1
ATOM 883 C C . LYS A 1 111 ? 10.311 -14.507 -38.858 1.00 56.22 111 LYS A C 1
ATOM 885 O O . LYS A 1 111 ? 10.584 -14.748 -40.033 1.00 56.22 111 LYS A O 1
ATOM 890 N N . TYR A 1 112 ? 11.239 -14.492 -37.897 1.00 51.19 112 TYR A N 1
ATOM 891 C CA . TYR A 1 112 ? 12.647 -14.823 -38.150 1.00 51.19 112 TYR A CA 1
ATOM 892 C C . TYR A 1 112 ? 12.836 -16.302 -38.508 1.00 51.19 112 TYR A C 1
ATOM 894 O O . TYR A 1 112 ? 13.561 -16.597 -39.455 1.00 51.19 112 TYR A O 1
ATOM 902 N N . ASN A 1 113 ? 12.133 -17.214 -37.828 1.00 51.81 113 ASN A N 1
ATOM 903 C CA . ASN A 1 113 ? 12.163 -18.649 -38.135 1.00 51.81 113 ASN A CA 1
ATOM 904 C C . ASN A 1 113 ? 11.549 -18.971 -39.508 1.00 51.81 113 ASN A C 1
ATOM 906 O O . ASN A 1 113 ? 12.007 -19.877 -40.200 1.00 51.81 113 ASN A O 1
ATOM 910 N N . TYR A 1 114 ? 10.544 -18.209 -39.946 1.00 47.66 114 TYR A N 1
ATOM 911 C CA . TYR A 1 114 ? 9.979 -18.356 -41.288 1.00 47.66 114 TYR A CA 1
ATOM 912 C C . TYR A 1 114 ? 10.963 -17.898 -42.376 1.00 47.66 114 TYR A C 1
ATOM 914 O O . TYR A 1 114 ? 11.111 -18.563 -43.401 1.00 47.66 114 TYR A O 1
ATOM 922 N N . HIS A 1 115 ? 11.692 -16.802 -42.137 1.00 50.06 115 HIS A N 1
ATOM 923 C CA . HIS A 1 115 ? 12.699 -16.307 -43.077 1.00 50.06 115 HIS A CA 1
ATOM 924 C C . HIS A 1 115 ? 13.956 -17.187 -43.134 1.00 50.06 115 HIS A C 1
ATOM 926 O O . HIS A 1 115 ? 14.491 -17.393 -44.221 1.00 50.06 115 HIS A O 1
ATOM 932 N N . SER A 1 116 ? 14.406 -17.741 -42.003 1.00 47.53 116 SER A N 1
ATOM 933 C CA . SER A 1 116 ? 15.576 -18.630 -41.958 1.00 47.53 116 SER A CA 1
ATOM 934 C C . SER A 1 116 ? 15.306 -19.991 -42.608 1.00 47.53 116 SER A C 1
ATOM 936 O O . SER A 1 116 ? 16.181 -20.530 -43.290 1.00 47.53 116 SER A O 1
ATOM 938 N N . ASN A 1 117 ? 14.076 -20.506 -42.497 1.00 46.03 117 ASN A N 1
ATOM 939 C CA . ASN A 1 117 ? 13.662 -21.744 -43.159 1.00 46.03 117 ASN A CA 1
ATOM 940 C C . ASN A 1 117 ? 13.471 -21.586 -44.678 1.00 46.03 117 ASN A C 1
ATOM 942 O O . ASN A 1 117 ? 13.595 -22.567 -45.409 1.00 46.03 117 ASN A O 1
ATOM 946 N N . GLN A 1 118 ? 13.234 -20.368 -45.180 1.00 47.50 118 GLN A N 1
ATOM 947 C CA . GLN A 1 118 ? 13.227 -20.097 -46.624 1.00 47.50 118 GLN A CA 1
ATOM 948 C C . GLN A 1 118 ? 14.635 -19.915 -47.220 1.00 47.50 118 GLN A C 1
ATOM 950 O O . GLN A 1 118 ? 14.805 -20.087 -48.424 1.00 47.50 118 GLN A O 1
ATOM 955 N N . THR A 1 119 ? 15.669 -19.655 -46.412 1.00 42.47 119 THR A N 1
ATOM 956 C CA . THR A 1 119 ? 17.058 -19.496 -46.895 1.00 42.47 119 THR A CA 1
ATOM 957 C C . THR A 1 119 ? 17.874 -20.790 -47.019 1.00 42.47 119 THR A C 1
ATOM 959 O O . THR A 1 119 ? 19.037 -20.726 -47.405 1.00 42.47 119 THR A O 1
ATOM 962 N N . ILE A 1 120 ? 17.302 -21.973 -46.759 1.00 45.81 120 ILE A N 1
ATOM 963 C CA . ILE A 1 120 ? 18.029 -23.254 -46.919 1.00 45.81 120 ILE A CA 1
ATOM 964 C C . ILE A 1 120 ? 17.929 -23.822 -48.349 1.00 45.81 120 ILE A C 1
ATOM 966 O O . ILE A 1 120 ? 18.708 -24.694 -48.717 1.00 45.81 120 ILE A O 1
ATOM 970 N N . ASN A 1 121 ? 17.080 -23.264 -49.217 1.00 42.66 121 ASN A N 1
ATOM 971 C CA . ASN A 1 121 ? 16.941 -23.733 -50.598 1.00 42.66 121 ASN A CA 1
ATOM 972 C C . ASN A 1 121 ? 17.074 -22.612 -51.631 1.00 42.66 121 ASN A C 1
ATOM 974 O O . ASN A 1 121 ? 16.120 -22.343 -52.344 1.00 42.66 121 ASN A O 1
ATOM 978 N N . THR A 1 122 ? 18.262 -22.027 -51.802 1.00 37.59 122 THR A N 1
ATOM 979 C CA . THR A 1 122 ? 18.682 -21.553 -53.135 1.00 37.59 122 THR A CA 1
ATOM 980 C C . THR A 1 122 ? 20.199 -21.504 -53.251 1.00 37.59 122 THR A C 1
ATOM 982 O O . THR A 1 122 ? 20.881 -20.800 -52.508 1.00 37.59 122 THR A O 1
ATOM 985 N N . LYS A 1 123 ? 20.707 -22.233 -54.249 1.00 40.41 123 LYS A N 1
ATOM 986 C CA . LYS A 1 123 ? 22.025 -22.045 -54.857 1.00 40.41 123 LYS A CA 1
ATOM 987 C C . LYS A 1 123 ? 22.319 -20.552 -55.076 1.00 40.41 123 LYS A C 1
ATOM 989 O O . LYS A 1 123 ? 21.454 -19.822 -55.548 1.00 40.41 123 LYS A O 1
ATOM 994 N N . SER A 1 124 ? 23.562 -20.170 -54.772 1.00 41.19 124 SER A N 1
ATOM 995 C CA . SER A 1 124 ? 24.350 -19.079 -55.373 1.00 41.19 124 SER A CA 1
ATOM 996 C C . SER A 1 124 ? 23.667 -18.340 -56.528 1.00 41.19 124 SER A C 1
ATOM 998 O O . SER A 1 124 ? 23.481 -18.984 -57.550 1.00 41.19 124 SER A O 1
ATOM 1000 N N . TRP A 1 125 ? 23.452 -17.018 -56.411 1.00 32.50 125 TRP A N 1
ATOM 1001 C CA . TRP A 1 125 ? 23.799 -15.991 -57.418 1.00 32.50 125 TRP A CA 1
ATOM 1002 C C . TRP A 1 125 ? 23.818 -14.578 -56.796 1.00 32.50 125 TRP A C 1
ATOM 1004 O O . TRP A 1 125 ? 23.211 -14.307 -55.764 1.00 32.50 125 TRP A O 1
ATOM 1014 N N . ARG A 1 126 ? 24.598 -13.700 -57.431 1.00 33.97 126 ARG A N 1
ATOM 1015 C CA . ARG A 1 126 ? 25.064 -12.372 -57.005 1.00 33.97 126 ARG A CA 1
ATOM 1016 C C . ARG A 1 126 ? 24.149 -11.242 -57.545 1.00 33.97 126 ARG A C 1
ATOM 1018 O O . ARG A 1 126 ? 23.642 -11.372 -58.650 1.00 33.97 126 ARG A O 1
ATOM 1025 N N . CYS A 1 127 ? 24.096 -10.115 -56.814 1.00 35.91 127 CYS A N 1
ATOM 1026 C CA . CYS A 1 127 ? 23.703 -8.730 -57.192 1.00 35.91 127 CYS A CA 1
ATOM 1027 C C . CYS A 1 127 ? 22.236 -8.393 -57.566 1.00 35.91 127 CYS A C 1
ATOM 1029 O O . CYS A 1 127 ? 21.748 -8.853 -58.588 1.00 35.91 127 CYS A O 1
ATOM 1031 N N . LYS A 1 128 ? 21.623 -7.400 -56.886 1.00 30.52 128 LYS A N 1
ATOM 1032 C CA . LYS A 1 128 ? 21.473 -5.990 -57.353 1.00 30.52 128 LYS A CA 1
ATOM 1033 C C . LYS A 1 128 ? 20.702 -5.126 -56.336 1.00 30.52 128 LYS A C 1
ATOM 1035 O O . LYS A 1 128 ? 19.683 -5.535 -55.795 1.00 30.52 128 LYS A O 1
ATOM 1040 N N . SER A 1 129 ? 21.192 -3.910 -56.119 1.00 48.34 129 SER A N 1
ATOM 1041 C CA . SER A 1 129 ? 20.564 -2.823 -55.364 1.00 48.34 129 SER A CA 1
ATOM 1042 C C . SER A 1 129 ? 19.408 -2.187 -56.144 1.00 48.34 129 SER A C 1
ATOM 1044 O O . SER A 1 129 ? 19.654 -1.673 -57.233 1.00 48.34 129 SER A O 1
ATOM 1046 N N . THR A 1 130 ? 18.200 -2.132 -55.570 1.00 30.77 130 THR A N 1
ATOM 1047 C CA . THR A 1 130 ? 17.213 -1.093 -55.920 1.00 30.77 130 THR A CA 1
ATOM 1048 C C . THR A 1 130 ? 16.345 -0.736 -54.713 1.00 30.77 130 THR A C 1
ATOM 1050 O O . THR A 1 130 ? 15.855 -1.598 -53.991 1.00 30.77 130 THR A O 1
ATOM 1053 N N . LEU A 1 131 ? 16.229 0.571 -54.513 1.00 39.38 131 LEU A N 1
ATOM 1054 C CA . LEU A 1 131 ? 15.546 1.325 -53.472 1.00 39.38 131 LEU A CA 1
ATOM 1055 C C . LEU A 1 131 ? 14.038 1.010 -53.403 1.00 39.38 131 LEU A C 1
ATOM 1057 O O . LEU A 1 131 ? 13.344 1.059 -54.415 1.00 39.38 131 LEU A O 1
ATOM 1061 N N . SER A 1 132 ? 13.514 0.741 -52.206 1.00 29.55 132 SER A N 1
ATOM 1062 C CA . SER A 1 132 ? 12.080 0.830 -51.891 1.00 29.55 132 SER A CA 1
ATOM 1063 C C . SER A 1 132 ? 11.924 1.234 -50.428 1.00 29.55 132 SER A C 1
ATOM 1065 O O . SER A 1 132 ? 12.043 0.433 -49.503 1.00 29.55 132 SER A O 1
ATOM 1067 N N . THR A 1 133 ? 11.734 2.533 -50.239 1.00 30.59 133 THR A N 1
ATOM 1068 C CA . THR A 1 133 ? 11.464 3.215 -48.979 1.00 30.59 133 THR A CA 1
ATOM 1069 C C . THR A 1 133 ? 10.042 2.898 -48.519 1.00 30.59 133 THR A C 1
ATOM 1071 O O . THR A 1 133 ? 9.089 3.592 -48.851 1.00 30.59 133 THR A O 1
ATOM 1074 N N . THR A 1 134 ? 9.901 1.860 -47.701 1.00 30.59 134 THR A N 1
ATOM 1075 C CA . THR A 1 134 ? 8.827 1.771 -46.704 1.00 30.59 134 THR A CA 1
ATOM 1076 C C . THR A 1 134 ? 9.497 1.498 -45.369 1.00 30.59 134 THR A C 1
ATOM 1078 O O . THR A 1 134 ? 10.035 0.414 -45.150 1.00 30.59 134 THR A O 1
ATOM 1081 N N . LEU A 1 135 ? 9.535 2.525 -44.521 1.00 32.16 135 LEU A N 1
ATOM 1082 C CA . LEU A 1 135 ? 10.118 2.521 -43.182 1.00 32.16 135 LEU A CA 1
ATOM 1083 C C . LEU A 1 135 ? 9.411 1.484 -42.293 1.00 32.16 135 LEU A C 1
ATOM 1085 O O . LEU A 1 135 ? 8.480 1.802 -41.560 1.00 32.16 135 LEU A O 1
ATOM 1089 N N . ALA A 1 136 ? 9.870 0.237 -42.339 1.00 30.58 136 ALA A N 1
ATOM 1090 C CA . ALA A 1 136 ? 9.860 -0.607 -41.156 1.00 30.58 136 ALA A CA 1
ATOM 1091 C C . ALA A 1 136 ? 10.987 -0.088 -40.249 1.00 30.58 136 ALA A C 1
ATOM 1093 O O . ALA A 1 136 ? 12.099 0.104 -40.750 1.00 30.58 136 ALA A O 1
ATOM 1094 N N . PRO A 1 137 ? 10.750 0.179 -38.952 1.00 33.16 137 PRO A N 1
ATOM 1095 C CA . PRO A 1 137 ? 11.835 0.578 -38.073 1.00 33.16 137 PRO A CA 1
ATOM 1096 C C . PRO A 1 137 ? 12.867 -0.550 -38.070 1.00 33.16 137 PRO A C 1
ATOM 1098 O O . PRO A 1 137 ? 12.546 -1.701 -37.761 1.00 33.16 137 PRO A O 1
ATOM 1101 N N . SER A 1 138 ? 14.095 -0.223 -38.477 1.00 29.62 138 SER A N 1
ATOM 1102 C CA . SER A 1 138 ? 15.222 -1.135 -38.376 1.00 29.62 138 SER A CA 1
ATOM 1103 C C . SER A 1 138 ? 15.355 -1.526 -36.911 1.00 29.62 138 SER A C 1
ATOM 1105 O O . SER A 1 138 ? 15.688 -0.695 -36.063 1.00 29.62 138 SER A O 1
ATOM 1107 N N . VAL A 1 139 ? 15.082 -2.791 -36.607 1.00 41.41 139 VAL A N 1
ATOM 1108 C CA . VAL A 1 139 ? 15.467 -3.390 -35.335 1.00 41.41 139 VAL A CA 1
ATOM 1109 C C . VAL A 1 139 ? 16.989 -3.490 -35.370 1.00 41.41 139 VAL A C 1
ATOM 1111 O O . VAL A 1 139 ? 17.556 -4.500 -35.777 1.00 41.41 139 VAL A O 1
ATOM 1114 N N . ASN A 1 140 ? 17.657 -2.395 -35.008 1.00 37.47 140 ASN A N 1
ATOM 1115 C CA . ASN A 1 140 ? 19.064 -2.425 -34.648 1.00 37.47 140 ASN A CA 1
ATOM 1116 C C . ASN A 1 140 ? 19.162 -3.367 -33.444 1.00 37.47 140 ASN A C 1
ATOM 1118 O O . ASN A 1 140 ? 18.546 -3.138 -32.403 1.00 37.47 140 ASN A O 1
ATOM 1122 N N . GLY A 1 141 ? 19.839 -4.492 -33.657 1.00 41.53 141 GLY A N 1
ATOM 1123 C CA . GLY A 1 141 ? 19.663 -5.743 -32.925 1.00 41.53 141 GLY A CA 1
ATOM 1124 C C . GLY A 1 141 ? 20.177 -5.805 -31.489 1.00 41.53 141 GLY A C 1
ATOM 1125 O O . GLY A 1 141 ? 20.701 -6.846 -31.128 1.00 41.53 141 GLY A O 1
ATOM 1126 N N . ASN A 1 142 ? 20.013 -4.766 -30.666 1.00 41.53 142 ASN A N 1
ATOM 1127 C CA . ASN A 1 142 ? 20.477 -4.768 -29.270 1.00 41.53 142 ASN A CA 1
ATOM 1128 C C . ASN A 1 142 ? 19.475 -4.207 -28.237 1.00 41.53 142 ASN A C 1
ATOM 1130 O O . ASN A 1 142 ? 19.847 -4.058 -27.075 1.00 41.53 142 ASN A O 1
ATOM 1134 N N . LEU A 1 143 ? 18.218 -3.903 -28.593 1.00 47.78 143 LEU A N 1
ATOM 1135 C CA . LEU A 1 143 ? 17.238 -3.435 -27.600 1.00 47.78 143 LEU A CA 1
ATOM 1136 C C . LEU A 1 143 ? 16.441 -4.611 -27.014 1.00 47.78 143 LEU A C 1
ATOM 1138 O O . LEU A 1 143 ? 15.621 -5.229 -27.694 1.00 47.78 143 LEU A O 1
ATOM 1142 N N . THR A 1 144 ? 16.699 -4.939 -25.747 1.00 62.38 144 THR A N 1
ATOM 1143 C CA . THR A 1 144 ? 15.975 -5.983 -25.009 1.00 62.38 144 THR A CA 1
ATOM 1144 C C . THR A 1 144 ? 14.525 -5.552 -24.750 1.00 62.38 144 THR A C 1
ATOM 1146 O O . THR A 1 144 ? 14.247 -4.379 -24.525 1.00 62.38 144 THR A O 1
ATOM 1149 N N . ILE A 1 145 ? 13.572 -6.491 -24.750 1.00 63.47 145 ILE A N 1
ATOM 1150 C CA . ILE A 1 145 ? 12.141 -6.214 -24.484 1.00 63.47 145 ILE A CA 1
ATOM 1151 C C . ILE A 1 145 ? 11.925 -5.469 -23.160 1.00 63.47 145 ILE A C 1
ATOM 1153 O O . ILE A 1 145 ? 11.097 -4.564 -23.084 1.00 63.47 145 ILE A O 1
ATOM 1157 N N . GLY A 1 146 ? 12.717 -5.801 -22.135 1.00 63.62 146 GLY A N 1
ATOM 1158 C CA . GLY A 1 146 ? 12.704 -5.082 -20.863 1.00 63.62 146 GLY A CA 1
ATOM 1159 C C . GLY A 1 146 ? 13.011 -3.589 -21.023 1.00 63.62 146 GLY A C 1
ATOM 1160 O O . GLY A 1 146 ? 12.383 -2.772 -20.360 1.00 63.62 146 GLY A O 1
ATOM 1161 N N . ALA A 1 147 ? 13.901 -3.206 -21.944 1.00 66.31 147 ALA A N 1
ATOM 1162 C CA . ALA A 1 147 ? 14.194 -1.800 -22.214 1.00 66.31 147 ALA A CA 1
ATOM 1163 C C . ALA A 1 147 ? 13.004 -1.060 -22.851 1.00 66.31 147 ALA A C 1
ATOM 1165 O O . ALA A 1 147 ? 12.771 0.096 -22.512 1.00 66.31 147 ALA A O 1
ATOM 1166 N N . MET A 1 148 ? 12.211 -1.727 -23.702 1.00 73.12 148 MET A N 1
ATOM 1167 C CA . MET A 1 148 ? 11.005 -1.130 -24.298 1.00 73.12 148 MET A CA 1
ATOM 1168 C C . MET A 1 148 ? 9.926 -0.855 -23.245 1.00 73.12 148 MET A C 1
ATOM 1170 O O . MET A 1 148 ? 9.376 0.240 -23.204 1.00 73.12 148 MET A O 1
ATOM 1174 N N . TRP A 1 149 ? 9.663 -1.819 -22.357 1.00 82.62 149 TRP A N 1
ATOM 1175 C CA . TRP A 1 149 ? 8.715 -1.638 -21.251 1.00 82.62 149 TRP A CA 1
ATOM 1176 C C . TRP A 1 149 ? 9.126 -0.502 -20.313 1.00 82.62 149 TRP A C 1
ATOM 1178 O O . TRP A 1 149 ? 8.295 0.287 -19.875 1.00 82.62 149 TRP A O 1
ATOM 1188 N N . LEU A 1 150 ? 10.419 -0.391 -20.014 1.00 79.62 150 LEU A N 1
ATOM 1189 C CA . LEU A 1 150 ? 10.922 0.603 -19.070 1.00 79.62 150 LEU A CA 1
ATOM 1190 C C . LEU A 1 150 ? 10.819 2.048 -19.561 1.00 79.62 150 LEU A C 1
ATOM 1192 O O . LEU A 1 150 ? 10.804 2.959 -18.731 1.00 79.62 150 LEU A O 1
ATOM 1196 N N . GLN A 1 151 ? 10.746 2.242 -20.876 1.00 78.31 151 GLN A N 1
ATOM 1197 C CA . GLN A 1 151 ? 10.509 3.535 -21.516 1.00 78.31 151 GLN A CA 1
ATOM 1198 C C . GLN A 1 151 ? 9.013 3.816 -21.730 1.00 78.31 151 GLN A C 1
ATOM 1200 O O . GLN A 1 151 ? 8.641 4.946 -22.044 1.00 78.31 151 GLN A O 1
ATOM 1205 N N . ASP A 1 152 ? 8.143 2.820 -21.542 1.00 84.44 152 ASP A N 1
ATOM 1206 C CA . ASP A 1 152 ? 6.708 2.969 -21.750 1.00 84.44 152 ASP A CA 1
ATOM 1207 C C . ASP A 1 152 ? 6.082 3.867 -20.654 1.00 84.44 152 ASP A C 1
ATOM 1209 O O . ASP A 1 152 ? 6.321 3.657 -19.454 1.00 84.44 152 ASP A O 1
ATOM 1213 N N . PRO A 1 153 ? 5.253 4.871 -21.004 1.00 88.88 153 PRO A N 1
ATOM 1214 C CA . PRO A 1 153 ? 4.542 5.687 -20.016 1.00 88.88 153 PRO A CA 1
ATOM 1215 C C . PRO A 1 153 ? 3.666 4.856 -19.064 1.00 88.88 153 PRO A C 1
ATOM 1217 O O . PRO A 1 153 ? 3.480 5.247 -17.909 1.00 88.88 153 PRO A O 1
ATOM 1220 N N . VAL A 1 154 ? 3.173 3.693 -19.499 1.00 90.94 154 VAL A N 1
ATOM 1221 C CA . VAL A 1 154 ? 2.405 2.760 -18.667 1.00 90.94 154 VAL A CA 1
ATOM 1222 C C . VAL A 1 154 ? 3.260 2.199 -17.528 1.00 90.94 154 VAL A C 1
ATOM 1224 O O . VAL A 1 154 ? 2.758 2.070 -16.412 1.00 90.94 154 VAL A O 1
ATOM 1227 N N . CYS A 1 155 ? 4.557 1.957 -17.746 1.00 89.62 155 CYS A N 1
ATOM 1228 C CA . CYS A 1 155 ? 5.485 1.621 -16.665 1.00 89.62 155 CYS A CA 1
ATOM 1229 C C . CYS A 1 155 ? 5.558 2.786 -15.667 1.00 89.62 155 CYS A C 1
ATOM 1231 O O . CYS A 1 155 ? 5.343 2.595 -14.473 1.00 89.62 155 CYS A O 1
ATOM 1233 N N . SER A 1 156 ? 5.745 4.026 -16.120 1.00 91.31 156 SER A N 1
ATOM 1234 C CA . SER A 1 156 ? 5.799 5.177 -15.201 1.00 91.31 156 SER A CA 1
ATOM 1235 C C . SER A 1 156 ? 4.524 5.341 -14.357 1.00 91.31 156 SER A C 1
ATOM 1237 O O . SER A 1 156 ? 4.612 5.646 -13.165 1.00 91.31 156 SER A O 1
ATOM 1239 N N . ILE A 1 157 ? 3.349 5.064 -14.932 1.00 93.38 157 ILE A N 1
ATOM 1240 C CA . ILE A 1 157 ? 2.076 5.013 -14.196 1.00 93.38 157 ILE A CA 1
ATOM 1241 C C . ILE A 1 157 ? 2.073 3.850 -13.195 1.00 93.38 157 ILE A C 1
ATOM 1243 O O . ILE A 1 157 ? 1.735 4.054 -12.030 1.00 93.38 157 ILE A O 1
ATOM 1247 N N . ALA A 1 158 ? 2.486 2.650 -13.611 1.00 93.44 158 ALA A N 1
ATOM 1248 C CA . ALA A 1 158 ? 2.591 1.481 -12.737 1.00 93.44 158 ALA A CA 1
ATOM 1249 C C . ALA A 1 158 ? 3.499 1.763 -11.528 1.00 93.44 158 ALA A C 1
ATOM 1251 O O . ALA A 1 158 ? 3.117 1.474 -10.393 1.00 93.44 158 ALA A O 1
ATOM 1252 N N . ARG A 1 159 ? 4.643 2.420 -11.757 1.00 92.69 159 ARG A N 1
ATOM 1253 C CA . ARG A 1 159 ? 5.580 2.869 -10.719 1.00 92.69 159 ARG A CA 1
ATOM 1254 C C . ARG A 1 159 ? 4.917 3.811 -9.727 1.00 92.69 159 ARG A C 1
ATOM 1256 O O . ARG A 1 159 ? 5.075 3.639 -8.521 1.00 92.69 159 ARG A O 1
ATOM 1263 N N . LEU A 1 160 ? 4.160 4.790 -10.217 1.00 95.31 160 LEU A N 1
ATOM 1264 C CA . LEU A 1 160 ? 3.424 5.722 -9.366 1.00 95.31 160 LEU A CA 1
ATOM 1265 C C . LEU A 1 160 ? 2.385 4.988 -8.501 1.00 95.31 160 LEU A C 1
ATOM 1267 O O . LEU A 1 160 ? 2.308 5.233 -7.302 1.00 95.31 160 LEU A O 1
ATOM 1271 N N . LEU A 1 161 ? 1.622 4.060 -9.086 1.00 96.00 161 LEU A N 1
ATOM 1272 C CA . LEU A 1 161 ? 0.588 3.300 -8.376 1.00 96.00 161 LEU A CA 1
ATOM 1273 C C . LEU A 1 161 ? 1.169 2.460 -7.235 1.00 96.00 161 LEU A C 1
ATOM 1275 O O . LEU A 1 161 ? 0.702 2.575 -6.102 1.00 96.00 161 LEU A O 1
ATOM 1279 N N . ILE A 1 162 ? 2.201 1.656 -7.516 1.00 93.56 162 ILE A N 1
ATOM 1280 C CA . ILE A 1 162 ? 2.788 0.761 -6.509 1.00 93.56 162 ILE A CA 1
ATOM 1281 C C . ILE A 1 162 ? 3.524 1.526 -5.413 1.00 93.56 162 ILE A C 1
ATOM 1283 O O . ILE A 1 162 ? 3.457 1.145 -4.247 1.00 93.56 162 ILE A O 1
ATOM 1287 N N . THR A 1 163 ? 4.203 2.626 -5.747 1.00 92.75 163 THR A N 1
ATOM 1288 C CA . THR A 1 163 ? 4.911 3.428 -4.738 1.00 92.75 163 THR A CA 1
ATOM 1289 C C . THR A 1 163 ? 3.932 4.153 -3.817 1.00 92.75 163 THR A C 1
ATOM 1291 O O . THR A 1 163 ? 4.106 4.085 -2.599 1.00 92.75 163 THR A O 1
ATOM 1294 N N . ILE A 1 164 ? 2.853 4.743 -4.350 1.00 96.12 164 ILE A N 1
ATOM 1295 C CA . ILE A 1 164 ? 1.803 5.356 -3.521 1.00 96.12 164 ILE A CA 1
ATOM 1296 C C . ILE A 1 164 ? 1.157 4.303 -2.617 1.00 96.12 164 ILE A C 1
ATOM 1298 O O . ILE A 1 164 ? 1.033 4.544 -1.416 1.00 96.12 164 ILE A O 1
ATOM 1302 N N . ASP A 1 165 ? 0.774 3.149 -3.170 1.00 95.44 165 ASP A N 1
ATOM 1303 C CA . ASP A 1 165 ? 0.195 2.034 -2.412 1.00 95.44 165 ASP A CA 1
ATOM 1304 C C . ASP A 1 165 ? 1.100 1.615 -1.244 1.00 95.44 165 ASP A C 1
ATOM 1306 O O . ASP A 1 165 ? 0.675 1.615 -0.087 1.00 95.44 165 ASP A O 1
ATOM 1310 N N . SER A 1 166 ? 2.386 1.392 -1.525 1.00 92.12 166 SER A N 1
ATOM 1311 C CA . SER A 1 166 ? 3.388 1.006 -0.525 1.00 92.12 166 SER A CA 1
ATOM 1312 C C . SER A 1 166 ? 3.481 2.023 0.618 1.00 92.12 166 SER A C 1
ATOM 1314 O O . SER A 1 166 ? 3.401 1.657 1.793 1.00 92.12 166 SER A O 1
ATOM 1316 N N . PHE A 1 167 ? 3.602 3.318 0.293 1.00 93.12 167 PHE A N 1
ATOM 1317 C CA . PHE A 1 167 ? 3.671 4.382 1.298 1.00 93.12 167 PHE A CA 1
ATOM 1318 C C . PHE A 1 167 ? 2.386 4.471 2.131 1.00 93.12 167 PHE A C 1
ATOM 1320 O O . PHE A 1 167 ? 2.448 4.561 3.362 1.00 93.12 167 PHE A O 1
ATOM 1327 N N . MET A 1 168 ? 1.219 4.452 1.482 1.00 94.75 168 MET A N 1
ATOM 1328 C CA . MET A 1 168 ? -0.058 4.597 2.181 1.00 94.75 168 MET A CA 1
ATOM 1329 C C . MET A 1 168 ? -0.380 3.385 3.042 1.00 94.75 168 MET A C 1
ATOM 1331 O O . MET A 1 168 ? -0.818 3.564 4.177 1.00 94.75 168 MET A O 1
ATOM 1335 N N . SER A 1 169 ? -0.150 2.169 2.550 1.00 93.44 169 SER A N 1
ATOM 1336 C CA . SER A 1 169 ? -0.482 0.939 3.269 1.00 93.44 169 SER A CA 1
ATOM 1337 C C . SER A 1 169 ? 0.266 0.852 4.605 1.00 93.44 169 SER A C 1
ATOM 1339 O O . SER A 1 169 ? -0.354 0.621 5.651 1.00 93.44 169 SER A O 1
ATOM 1341 N N . VAL A 1 170 ? 1.566 1.177 4.618 1.00 92.25 170 VAL A N 1
ATOM 1342 C CA . VAL A 1 170 ? 2.386 1.239 5.843 1.00 92.25 170 VAL A CA 1
ATOM 1343 C C . VAL A 1 170 ? 1.840 2.284 6.822 1.00 92.25 170 VAL A C 1
ATOM 1345 O O . VAL A 1 170 ? 1.545 1.968 7.979 1.00 92.25 170 VAL A O 1
ATOM 1348 N N . LEU A 1 171 ? 1.659 3.529 6.363 1.00 93.62 171 LEU A N 1
ATOM 1349 C CA . LEU A 1 171 ? 1.205 4.633 7.215 1.00 93.62 171 LEU A CA 1
ATOM 1350 C C . LEU A 1 171 ? -0.198 4.379 7.779 1.00 93.62 171 LEU A C 1
ATOM 1352 O O . LEU A 1 171 ? -0.439 4.580 8.971 1.00 93.62 171 LEU A O 1
ATOM 1356 N N . ILE A 1 172 ? -1.127 3.901 6.950 1.00 94.06 172 ILE A N 1
ATOM 1357 C CA . ILE A 1 172 ? -2.500 3.606 7.367 1.00 94.06 172 ILE A CA 1
ATOM 1358 C C . ILE A 1 172 ? -2.513 2.458 8.373 1.00 94.06 172 ILE A C 1
ATOM 1360 O O . ILE A 1 172 ? -3.188 2.568 9.396 1.00 94.06 172 ILE A O 1
ATOM 1364 N N . THR A 1 173 ? -1.742 1.392 8.143 1.00 92.50 173 THR A N 1
ATOM 1365 C CA . THR A 1 173 ? -1.633 0.267 9.087 1.00 92.50 173 THR A CA 1
ATOM 1366 C C . THR A 1 173 ? -1.108 0.734 10.447 1.00 92.50 173 THR A C 1
ATOM 1368 O O . THR A 1 173 ? -1.644 0.346 11.490 1.00 92.50 173 THR A O 1
ATOM 1371 N N . PHE A 1 174 ? -0.124 1.635 10.455 1.00 94.12 174 PHE A N 1
ATOM 1372 C CA . PHE A 1 174 ? 0.389 2.247 11.677 1.00 94.12 174 PHE A CA 1
ATOM 1373 C C . PHE A 1 174 ? -0.664 3.080 12.416 1.00 94.12 174 PHE A C 1
ATOM 1375 O O . PHE A 1 174 ? -0.873 2.895 13.619 1.00 94.12 174 PHE A O 1
ATOM 1382 N N . PHE A 1 175 ? -1.398 3.943 11.709 1.00 94.38 175 PHE A N 1
ATOM 1383 C CA . PHE A 1 175 ? -2.468 4.732 12.324 1.00 94.38 175 PHE A CA 1
ATOM 1384 C C . PHE A 1 175 ? -3.652 3.880 12.790 1.00 94.38 175 PHE A C 1
ATOM 1386 O O . PHE A 1 175 ? -4.250 4.198 13.820 1.00 94.38 175 PHE A O 1
ATOM 1393 N N . ILE A 1 176 ? -3.958 2.773 12.105 1.00 92.38 176 ILE A N 1
ATOM 1394 C CA . ILE A 1 176 ? -4.914 1.773 12.593 1.00 92.38 176 ILE A CA 1
ATOM 1395 C C . ILE A 1 176 ? -4.424 1.222 13.936 1.00 92.38 176 ILE A C 1
ATOM 1397 O O . ILE A 1 176 ? -5.187 1.240 14.903 1.00 92.38 176 ILE A O 1
ATOM 1401 N N . ALA A 1 177 ? -3.162 0.796 14.039 1.00 92.75 177 ALA A N 1
ATOM 1402 C CA . ALA A 1 177 ? -2.609 0.257 15.282 1.00 92.75 177 ALA A CA 1
ATOM 1403 C C . ALA A 1 177 ? -2.660 1.277 16.435 1.00 92.75 177 ALA A C 1
ATOM 1405 O O . ALA A 1 177 ? -3.086 0.929 17.538 1.00 92.75 177 ALA A O 1
ATOM 1406 N N . ILE A 1 178 ? -2.318 2.547 16.181 1.00 93.12 178 ILE A N 1
ATOM 1407 C CA . ILE A 1 178 ? -2.438 3.635 17.167 1.00 93.12 178 ILE A CA 1
ATOM 1408 C C . ILE A 1 178 ? -3.895 3.839 17.598 1.00 93.12 178 ILE A C 1
ATOM 1410 O O . ILE A 1 178 ? -4.177 3.909 18.796 1.00 93.12 178 ILE A O 1
ATOM 1414 N N . ASP A 1 179 ? -4.834 3.923 16.653 1.00 90.56 179 ASP A N 1
ATOM 1415 C CA . ASP A 1 179 ? -6.256 4.102 16.962 1.00 90.56 179 ASP A CA 1
ATOM 1416 C C . ASP A 1 179 ? -6.783 2.958 17.841 1.00 90.56 179 ASP A C 1
ATOM 1418 O O . ASP A 1 179 ? -7.468 3.202 18.842 1.00 90.56 179 ASP A O 1
ATOM 1422 N N . ARG A 1 180 ? -6.426 1.705 17.515 1.00 89.06 180 ARG A N 1
ATOM 1423 C CA . ARG A 1 180 ? -6.764 0.526 18.331 1.00 89.06 180 ARG A CA 1
ATOM 1424 C C . ARG A 1 180 ? -6.120 0.602 19.714 1.00 89.06 180 ARG A C 1
ATOM 1426 O O . ARG A 1 180 ? -6.819 0.400 20.707 1.00 89.06 180 ARG A O 1
ATOM 1433 N N . TYR A 1 181 ? -4.835 0.943 19.792 1.00 90.31 181 TYR A N 1
ATOM 1434 C CA . TYR A 1 181 ? -4.094 1.065 21.048 1.00 90.31 181 TYR A CA 1
ATOM 1435 C C . TYR A 1 181 ? -4.734 2.088 21.992 1.00 90.31 181 TYR A C 1
ATOM 1437 O O . TYR A 1 181 ? -5.045 1.770 23.142 1.00 90.31 181 TYR A O 1
ATOM 1445 N N . ILE A 1 182 ? -4.998 3.303 21.502 1.00 89.25 182 ILE A N 1
ATOM 1446 C CA . ILE A 1 182 ? -5.601 4.376 22.301 1.00 89.25 182 ILE A CA 1
ATOM 1447 C C . ILE A 1 182 ? -7.026 4.002 22.720 1.00 89.25 182 ILE A C 1
ATOM 1449 O O . ILE A 1 182 ? -7.401 4.225 23.869 1.00 89.25 182 ILE A O 1
ATOM 1453 N N . THR A 1 183 ? -7.815 3.412 21.817 1.00 83.38 183 THR A N 1
ATOM 1454 C CA . THR A 1 183 ? -9.212 3.056 22.103 1.00 83.38 183 THR A CA 1
ATOM 1455 C C . THR A 1 183 ? -9.329 1.988 23.190 1.00 83.38 183 THR A C 1
ATOM 1457 O O . THR A 1 183 ? -10.176 2.132 24.071 1.00 83.38 183 THR A O 1
ATOM 1460 N N . ILE A 1 184 ? -8.490 0.947 23.136 1.00 83.00 184 ILE A N 1
ATOM 1461 C CA . ILE A 1 184 ? -8.578 -0.215 24.031 1.00 83.00 184 ILE A CA 1
ATOM 1462 C C . ILE A 1 184 ? -7.916 0.069 25.381 1.00 83.00 184 ILE A C 1
ATOM 1464 O O . ILE A 1 184 ? -8.530 -0.159 26.418 1.00 83.00 184 ILE A O 1
ATOM 1468 N N . ILE A 1 185 ? -6.680 0.574 25.387 1.00 84.75 185 ILE A N 1
ATOM 1469 C CA . ILE A 1 185 ? -5.912 0.735 26.633 1.00 84.75 185 ILE A CA 1
ATOM 1470 C C . ILE A 1 185 ? -6.314 2.015 27.364 1.00 84.75 185 ILE A C 1
ATOM 1472 O O . ILE A 1 185 ? -6.400 2.033 28.590 1.00 84.75 185 ILE A O 1
ATOM 1476 N N . HIS A 1 186 ? -6.604 3.092 26.632 1.00 80.75 186 HIS A N 1
ATOM 1477 C CA . HIS A 1 186 ? -6.902 4.383 27.237 1.00 80.75 186 HIS A CA 1
ATOM 1478 C C . HIS A 1 186 ? -8.379 4.766 27.086 1.00 80.75 186 HIS A C 1
ATOM 1480 O O . HIS A 1 186 ? -8.758 5.684 26.348 1.00 80.75 186 HIS A O 1
ATOM 1486 N N . HIS A 1 187 ? -9.237 4.106 27.868 1.00 68.44 187 HIS A N 1
ATOM 1487 C CA . HIS A 1 187 ? -10.691 4.308 27.831 1.00 68.44 187 HIS A CA 1
ATOM 1488 C C . HIS A 1 187 ? -11.152 5.758 28.134 1.00 68.44 187 HIS A C 1
ATOM 1490 O O . HIS A 1 187 ? -12.267 6.137 27.771 1.00 68.44 187 HIS A O 1
ATOM 1496 N N . ARG A 1 188 ? -10.316 6.606 28.749 1.00 66.88 188 ARG A N 1
ATOM 1497 C CA . ARG A 1 188 ? -10.637 8.017 29.063 1.00 66.88 188 ARG A CA 1
ATOM 1498 C C . ARG A 1 188 ? -9.625 9.041 28.535 1.00 66.88 188 ARG A C 1
ATOM 1500 O O . ARG A 1 188 ? -9.646 10.191 28.953 1.00 66.88 188 ARG A O 1
ATOM 1507 N N . SER A 1 189 ? -8.746 8.643 27.618 1.00 67.12 189 SER A N 1
ATOM 1508 C CA . SER A 1 189 ? -7.653 9.510 27.169 1.00 67.12 189 SER A CA 1
ATOM 1509 C C . SER A 1 189 ? -8.114 10.690 26.306 1.00 67.12 189 SER A C 1
ATOM 1511 O O . SER A 1 189 ? -8.901 10.534 25.369 1.00 67.12 189 SER A O 1
ATOM 1513 N N . LEU A 1 190 ? -7.547 11.866 26.601 1.00 70.88 190 LEU A N 1
ATOM 1514 C CA . LEU A 1 190 ? -7.641 13.091 25.797 1.00 70.88 190 LEU A CA 1
ATOM 1515 C C . LEU A 1 190 ? -6.915 12.968 24.442 1.00 70.88 190 LEU A C 1
ATOM 1517 O O . LEU A 1 190 ? -7.165 13.751 23.526 1.00 70.88 190 LEU A O 1
ATOM 1521 N N . TYR A 1 191 ? -6.059 11.955 24.284 1.00 77.56 191 TYR A N 1
ATOM 1522 C CA . TYR A 1 191 ? -5.285 11.677 23.072 1.00 77.56 191 TYR A CA 1
ATOM 1523 C C . TYR A 1 191 ? -6.077 10.910 22.000 1.00 77.56 191 TYR A C 1
ATOM 1525 O O . TYR A 1 191 ? -5.515 10.495 20.990 1.00 77.56 191 TYR A O 1
ATOM 1533 N N . ARG A 1 192 ? -7.389 10.711 22.182 1.00 82.62 192 ARG A N 1
ATOM 1534 C CA . ARG A 1 192 ? -8.246 10.058 21.182 1.00 82.62 192 ARG A CA 1
ATOM 1535 C C . ARG A 1 192 ? -8.227 10.798 19.848 1.00 82.62 192 ARG A C 1
ATOM 1537 O O . ARG A 1 192 ? -8.462 12.007 19.769 1.00 82.62 192 ARG A O 1
ATOM 1544 N N . ILE A 1 193 ? -8.016 10.038 18.777 1.00 86.94 193 ILE A N 1
AT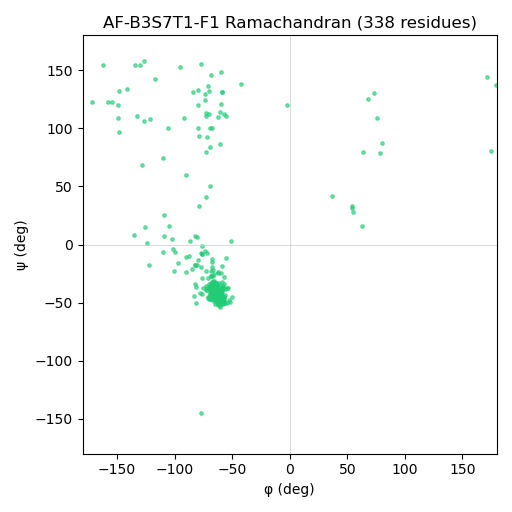OM 1545 C CA . ILE A 1 193 ? -8.054 10.561 17.417 1.00 86.94 193 ILE A CA 1
ATOM 1546 C C . ILE A 1 193 ? -9.513 10.853 17.063 1.00 86.94 193 ILE A C 1
ATOM 1548 O O . ILE A 1 193 ? -10.343 9.959 16.913 1.00 86.94 193 ILE A O 1
ATOM 1552 N N . THR A 1 194 ? -9.851 12.134 16.943 1.00 88.44 194 THR A N 1
ATOM 1553 C CA . THR A 1 194 ? -11.177 12.540 16.471 1.00 88.44 194 THR A CA 1
ATOM 1554 C C . THR A 1 194 ? -11.266 12.370 14.958 1.00 88.44 194 THR A C 1
ATOM 1556 O O . THR A 1 194 ? -10.267 12.460 14.250 1.00 88.44 194 THR A O 1
ATOM 1559 N N . ARG A 1 195 ? -12.478 12.200 14.417 1.00 85.38 195 ARG A N 1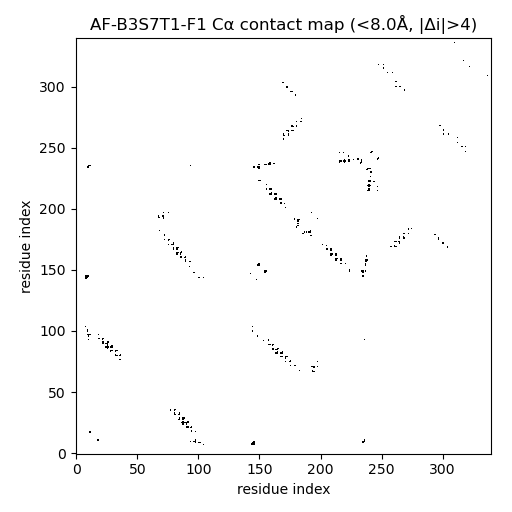
ATOM 1560 C CA . ARG A 1 195 ? -12.676 12.063 12.962 1.00 85.38 195 ARG A CA 1
ATOM 1561 C C . ARG A 1 195 ? -12.103 13.238 12.160 1.00 85.38 195 ARG A C 1
ATOM 1563 O O . ARG A 1 195 ? -11.553 13.012 11.093 1.00 85.38 195 ARG A O 1
ATOM 1570 N N . ARG A 1 196 ? -12.217 14.474 12.664 1.00 88.69 196 ARG A N 1
ATOM 1571 C CA . ARG A 1 196 ? -11.639 15.661 12.006 1.00 88.69 196 ARG A CA 1
ATOM 1572 C C . ARG A 1 196 ? -10.112 15.570 11.954 1.00 88.69 196 ARG A C 1
ATOM 1574 O O . ARG A 1 196 ? -9.539 15.762 10.891 1.00 88.69 196 ARG A O 1
ATOM 1581 N N . ARG A 1 197 ? -9.475 15.193 13.071 1.00 91.75 197 ARG A N 1
ATOM 1582 C CA . ARG A 1 197 ? -8.022 14.973 13.133 1.00 91.75 197 ARG A CA 1
ATOM 1583 C C . ARG A 1 197 ? -7.587 13.830 12.215 1.00 91.75 197 ARG A C 1
ATOM 1585 O O . ARG A 1 197 ? -6.634 14.007 11.476 1.00 91.75 197 ARG A O 1
ATOM 1592 N N . ALA A 1 198 ? -8.318 12.714 12.192 1.00 92.25 198 ALA A N 1
ATOM 1593 C CA . ALA A 1 198 ? -8.036 11.596 11.290 1.00 92.25 198 ALA A CA 1
ATOM 1594 C C . ALA A 1 198 ? -8.086 12.010 9.811 1.00 92.25 198 ALA A C 1
ATOM 1596 O O . ALA A 1 198 ? -7.230 11.595 9.043 1.00 92.25 198 ALA A O 1
ATOM 1597 N N . ILE A 1 199 ? -9.056 12.842 9.411 1.00 93.69 199 ILE A N 1
ATOM 1598 C CA . ILE A 1 199 ? -9.147 13.355 8.034 1.00 93.69 199 ILE A CA 1
ATOM 1599 C C . ILE A 1 199 ? -7.926 14.211 7.689 1.00 93.69 199 ILE A C 1
ATOM 1601 O O . ILE A 1 199 ? -7.342 14.008 6.632 1.00 93.69 199 ILE A O 1
ATOM 1605 N N . ILE A 1 200 ? -7.526 15.126 8.579 1.00 95.75 200 ILE A N 1
ATOM 1606 C CA . ILE A 1 200 ? -6.353 15.987 8.366 1.00 95.75 200 ILE A CA 1
ATOM 1607 C C . ILE A 1 200 ? -5.075 15.144 8.281 1.00 95.75 200 ILE A C 1
ATOM 1609 O O . ILE A 1 200 ? -4.315 15.299 7.333 1.00 95.75 200 ILE A O 1
ATOM 1613 N N . ILE A 1 201 ? -4.875 14.213 9.222 1.00 95.38 201 ILE A N 1
ATOM 1614 C CA . ILE A 1 201 ? -3.728 13.292 9.226 1.00 95.38 201 ILE A CA 1
ATOM 1615 C C . ILE A 1 201 ? -3.676 12.513 7.912 1.00 95.38 201 ILE A C 1
ATOM 1617 O O . ILE A 1 201 ? -2.644 12.507 7.252 1.00 95.38 201 ILE A O 1
ATOM 1621 N N . MET A 1 202 ? -4.796 11.914 7.493 1.00 96.31 202 MET A N 1
ATOM 1622 C CA . MET A 1 202 ? -4.838 11.154 6.247 1.00 96.31 202 MET A CA 1
ATOM 1623 C C . MET A 1 202 ? -4.567 12.026 5.023 1.00 96.31 202 MET A C 1
ATOM 1625 O O . MET A 1 202 ? -3.828 11.595 4.148 1.00 96.31 202 MET A O 1
ATOM 1629 N N . ALA A 1 203 ? -5.115 13.241 4.957 1.00 96.69 203 ALA A N 1
ATOM 1630 C CA . ALA A 1 203 ? -4.847 14.158 3.853 1.00 96.69 203 ALA A CA 1
ATOM 1631 C C . ALA A 1 203 ? -3.354 14.508 3.756 1.00 96.69 203 ALA A C 1
ATOM 1633 O O . ALA A 1 203 ? -2.790 14.470 2.667 1.00 96.69 203 ALA A O 1
ATOM 1634 N N . ILE A 1 204 ? -2.698 14.770 4.891 1.00 97.19 204 ILE A N 1
ATOM 1635 C CA . ILE A 1 204 ? -1.252 15.022 4.941 1.00 97.19 204 ILE A CA 1
ATOM 1636 C C . ILE A 1 204 ? -0.475 13.782 4.488 1.00 97.19 204 ILE A C 1
ATOM 1638 O O . ILE A 1 204 ? 0.409 13.905 3.645 1.00 97.19 204 ILE A O 1
ATOM 1642 N N . CYS A 1 205 ? -0.820 12.590 4.988 1.00 96.38 205 CYS A N 1
ATOM 1643 C CA . CYS A 1 205 ? -0.182 11.344 4.559 1.00 96.38 205 CYS A CA 1
ATOM 1644 C C . CYS A 1 205 ? -0.303 11.143 3.046 1.00 96.38 205 CYS A C 1
ATOM 1646 O O . CYS A 1 205 ? 0.704 10.849 2.411 1.00 96.38 205 CYS A O 1
ATOM 1648 N N . TRP A 1 206 ? -1.492 11.375 2.475 1.00 97.69 206 TRP A N 1
ATOM 1649 C CA . TRP A 1 206 ? -1.735 11.298 1.033 1.00 97.69 206 TRP A CA 1
ATOM 1650 C C . TRP A 1 206 ? -0.845 12.253 0.240 1.00 97.69 206 TRP A C 1
ATOM 1652 O O . TRP A 1 206 ? -0.185 11.826 -0.704 1.00 97.69 206 TRP A O 1
ATOM 1662 N N . LEU A 1 207 ? -0.772 13.520 0.652 1.00 97.56 207 LEU A N 1
ATOM 1663 C CA . LEU A 1 207 ? 0.083 14.514 0.003 1.00 97.56 207 LEU A CA 1
ATOM 1664 C C . LEU A 1 207 ? 1.562 14.115 0.048 1.00 97.56 207 LEU A C 1
ATOM 1666 O O . LEU A 1 207 ? 2.236 14.158 -0.979 1.00 97.56 207 LEU A O 1
ATOM 1670 N N . VAL A 1 208 ? 2.051 13.678 1.213 1.00 95.31 208 VAL A N 1
ATOM 1671 C CA . VAL A 1 208 ? 3.446 13.250 1.383 1.00 95.31 208 VAL A CA 1
ATOM 1672 C C . VAL A 1 208 ? 3.751 12.031 0.517 1.00 95.31 208 VAL A C 1
ATOM 1674 O O . VAL A 1 208 ? 4.728 12.048 -0.223 1.00 95.31 208 VAL A O 1
ATOM 1677 N N . GLY A 1 209 ? 2.918 10.990 0.548 1.00 96.12 209 GLY A N 1
ATOM 1678 C CA . GLY A 1 209 ? 3.195 9.788 -0.237 1.00 96.12 209 GLY A CA 1
ATOM 1679 C C . GLY A 1 209 ? 3.073 10.010 -1.746 1.00 96.12 209 GLY A C 1
ATOM 1680 O O . GLY A 1 209 ? 3.871 9.447 -2.490 1.00 96.12 209 GLY A O 1
ATOM 1681 N N . ILE A 1 210 ? 2.172 10.884 -2.214 1.00 97.38 210 ILE A N 1
ATOM 1682 C CA . ILE A 1 210 ? 2.130 11.295 -3.629 1.00 97.38 210 ILE A CA 1
ATOM 1683 C C . ILE A 1 210 ? 3.412 12.047 -4.004 1.00 97.38 210 ILE A C 1
ATOM 1685 O O . ILE A 1 210 ? 4.013 11.741 -5.034 1.00 97.38 210 ILE A O 1
ATOM 1689 N N . ALA A 1 211 ? 3.872 12.983 -3.169 1.00 96.81 211 ALA A N 1
ATOM 1690 C CA . ALA A 1 211 ? 5.111 13.722 -3.408 1.00 96.81 211 ALA A CA 1
ATOM 1691 C C . ALA A 1 211 ? 6.340 12.794 -3.456 1.00 96.81 211 ALA A C 1
ATOM 1693 O O . ALA A 1 211 ? 7.118 12.854 -4.407 1.00 96.81 211 ALA A O 1
ATOM 1694 N N . CYS A 1 212 ? 6.478 11.884 -2.487 1.00 94.88 212 CYS A N 1
ATOM 1695 C CA . CYS A 1 212 ? 7.539 10.874 -2.451 1.00 94.88 212 CYS A CA 1
ATOM 1696 C C . CYS A 1 212 ? 7.513 9.957 -3.683 1.00 94.88 212 CYS A C 1
ATOM 1698 O O . CYS A 1 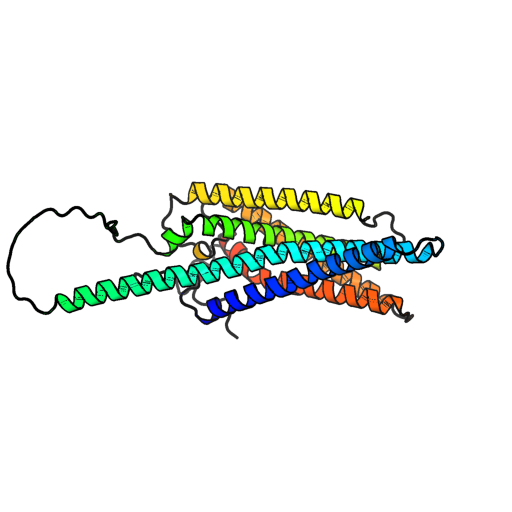212 ? 8.550 9.690 -4.285 1.00 94.88 212 CYS A O 1
ATOM 1700 N N . SER A 1 213 ? 6.328 9.509 -4.094 1.00 95.25 213 SER A N 1
ATOM 1701 C CA . SER A 1 213 ? 6.161 8.640 -5.265 1.00 95.25 213 SER A CA 1
ATOM 1702 C C . SER A 1 213 ? 6.496 9.371 -6.565 1.00 95.25 213 SER A C 1
ATOM 1704 O O . SER A 1 213 ? 7.181 8.837 -7.434 1.00 95.25 213 SER A O 1
ATOM 1706 N N . THR A 1 214 ? 6.095 10.638 -6.668 1.00 95.12 214 THR A N 1
ATOM 1707 C CA . THR A 1 214 ? 6.416 11.501 -7.812 1.00 95.12 214 THR A CA 1
ATOM 1708 C C . THR A 1 214 ? 7.920 11.748 -7.904 1.00 95.12 214 THR A C 1
ATOM 1710 O O . THR A 1 214 ? 8.485 11.667 -8.991 1.00 95.12 214 THR A O 1
ATOM 1713 N N . TYR A 1 215 ? 8.595 11.967 -6.770 1.00 94.56 215 TYR A N 1
ATOM 1714 C CA . TYR A 1 215 ? 10.054 12.069 -6.719 1.00 94.56 215 TYR A CA 1
ATOM 1715 C C . TYR A 1 215 ? 10.734 10.810 -7.280 1.00 94.56 215 TYR A C 1
ATOM 1717 O O . TYR A 1 215 ? 11.606 10.928 -8.141 1.00 94.56 215 TYR A O 1
ATOM 1725 N N . ILE A 1 216 ? 10.292 9.611 -6.871 1.00 91.62 216 ILE A N 1
ATOM 1726 C CA . ILE A 1 216 ? 10.815 8.338 -7.402 1.00 91.62 216 ILE A CA 1
ATOM 1727 C C . ILE A 1 216 ? 10.632 8.264 -8.925 1.00 91.62 216 ILE A C 1
ATOM 1729 O O . ILE A 1 216 ? 11.561 7.884 -9.638 1.00 91.62 216 ILE A O 1
ATOM 1733 N N . VAL A 1 217 ? 9.453 8.632 -9.436 1.00 91.75 217 VAL A N 1
ATOM 1734 C CA . VAL A 1 217 ? 9.155 8.590 -10.876 1.00 91.75 217 VAL A CA 1
ATOM 1735 C C . VAL A 1 217 ? 10.033 9.569 -11.657 1.00 91.75 217 VAL A C 1
ATOM 1737 O O . VAL A 1 217 ? 10.655 9.156 -12.633 1.00 91.75 217 VAL A O 1
ATOM 1740 N N . ILE A 1 218 ? 10.151 10.823 -11.210 1.00 91.62 218 ILE A N 1
ATOM 1741 C CA . ILE A 1 218 ? 10.974 11.848 -11.874 1.00 91.62 218 ILE A CA 1
ATOM 1742 C C . ILE A 1 218 ? 12.438 11.406 -11.940 1.00 91.62 218 ILE A C 1
ATOM 1744 O O . ILE A 1 218 ? 13.044 11.439 -13.010 1.00 91.62 218 ILE A O 1
ATOM 1748 N N . ARG A 1 219 ? 13.006 10.945 -10.815 1.00 88.88 219 ARG A N 1
ATOM 1749 C CA . ARG A 1 219 ? 14.383 10.423 -10.786 1.00 88.88 219 ARG A CA 1
ATOM 1750 C C . ARG A 1 219 ? 14.542 9.240 -11.731 1.00 88.88 219 ARG A C 1
ATOM 1752 O O . ARG A 1 219 ? 15.484 9.199 -12.510 1.00 88.88 219 ARG A O 1
ATOM 1759 N N . SER A 1 220 ? 13.589 8.311 -11.707 1.00 85.75 220 SER A N 1
ATOM 1760 C CA . SER A 1 220 ? 13.643 7.128 -12.556 1.00 85.75 220 SER A CA 1
ATOM 1761 C C . SER A 1 220 ? 13.614 7.447 -14.048 1.00 85.75 220 SER A C 1
ATOM 1763 O O . SER A 1 220 ? 14.250 6.712 -14.795 1.00 85.75 220 SER A O 1
ATOM 1765 N N . ILE A 1 221 ? 12.860 8.461 -14.484 1.00 84.38 221 ILE A N 1
ATOM 1766 C CA . ILE A 1 221 ? 12.803 8.868 -15.895 1.00 84.38 221 ILE A CA 1
ATOM 1767 C C . ILE A 1 221 ? 14.132 9.514 -16.296 1.00 84.38 221 ILE A C 1
ATOM 1769 O O . ILE A 1 221 ? 14.727 9.117 -17.289 1.00 84.38 221 ILE A O 1
ATOM 1773 N N . ASN A 1 222 ? 14.648 10.432 -15.476 1.00 83.12 222 ASN A N 1
ATOM 1774 C CA . ASN A 1 222 ? 15.885 11.160 -15.778 1.00 83.12 2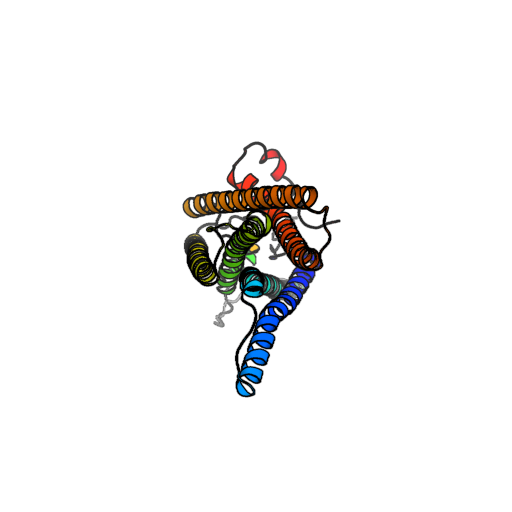22 ASN A CA 1
ATOM 1775 C C . ASN A 1 222 ? 17.134 10.263 -15.819 1.00 83.12 222 ASN A C 1
ATOM 1777 O O . ASN A 1 222 ? 18.117 10.610 -16.465 1.00 83.12 222 ASN A O 1
ATOM 1781 N N . THR A 1 223 ? 17.121 9.127 -15.118 1.00 74.62 223 THR A N 1
ATOM 1782 C CA . THR A 1 223 ? 18.236 8.164 -15.106 1.00 74.62 223 THR A CA 1
ATOM 1783 C C . THR A 1 223 ? 17.977 6.942 -16.001 1.00 74.62 223 THR A C 1
ATOM 1785 O O . THR A 1 223 ? 18.785 6.013 -16.019 1.00 74.62 223 THR A O 1
ATOM 1788 N N . ALA A 1 224 ? 16.863 6.905 -16.745 1.00 64.50 224 ALA A N 1
ATOM 1789 C CA . ALA A 1 224 ? 16.515 5.769 -17.603 1.00 64.50 224 ALA A CA 1
ATOM 1790 C C . ALA A 1 224 ? 17.489 5.580 -18.783 1.00 64.50 224 ALA A C 1
ATOM 1792 O O . ALA A 1 224 ? 17.682 4.442 -19.216 1.00 64.50 224 ALA A O 1
ATOM 1793 N N . ASP A 1 225 ? 18.130 6.660 -19.240 1.00 52.97 225 ASP A N 1
ATOM 1794 C CA . ASP A 1 225 ? 18.923 6.698 -20.477 1.00 52.97 225 ASP A CA 1
ATOM 1795 C C . ASP A 1 225 ? 20.359 6.158 -20.339 1.00 52.97 225 ASP A C 1
ATOM 1797 O O . ASP A 1 225 ? 20.979 5.803 -21.338 1.00 52.97 225 ASP A O 1
ATOM 1801 N N . ASN A 1 226 ? 20.895 6.047 -19.116 1.00 51.25 226 ASN A N 1
ATOM 1802 C CA . ASN A 1 226 ? 22.349 5.934 -18.919 1.00 51.25 226 ASN A CA 1
ATOM 1803 C C . ASN A 1 226 ? 22.888 4.524 -18.633 1.00 51.25 226 ASN A C 1
ATOM 1805 O O . ASN A 1 226 ? 24.099 4.370 -18.524 1.00 51.25 226 ASN A O 1
ATOM 1809 N N . ASP A 1 227 ? 22.045 3.497 -18.492 1.00 49.81 227 ASP A N 1
ATOM 1810 C CA . ASP A 1 227 ? 22.529 2.175 -18.072 1.00 49.81 227 ASP A CA 1
ATOM 1811 C C . ASP A 1 227 ? 21.698 1.020 -18.647 1.00 49.81 227 ASP A C 1
ATOM 1813 O O . ASP A 1 227 ? 20.507 0.863 -18.353 1.00 49.81 227 ASP A O 1
ATOM 1817 N N . THR A 1 228 ? 22.358 0.144 -19.408 1.00 50.41 228 THR A N 1
ATOM 1818 C CA . THR A 1 228 ? 21.849 -1.152 -19.896 1.00 50.41 228 THR A CA 1
ATOM 1819 C C . THR A 1 228 ? 21.931 -2.265 -18.843 1.00 50.41 228 THR A C 1
ATOM 1821 O O . THR A 1 228 ? 21.666 -3.427 -19.148 1.00 50.41 228 THR A O 1
ATOM 1824 N N . SER A 1 229 ? 22.301 -1.947 -17.599 1.00 50.22 229 SER A N 1
ATOM 1825 C CA . SER A 1 229 ? 22.519 -2.940 -16.548 1.00 50.22 229 SER A CA 1
ATOM 1826 C C . SER A 1 229 ? 21.210 -3.441 -15.906 1.00 50.22 229 SER A C 1
ATOM 1828 O O . SER A 1 229 ? 20.276 -2.700 -15.570 1.00 50.22 229 SER A O 1
ATOM 1830 N N . SER A 1 230 ? 21.144 -4.766 -15.779 1.00 49.84 230 SER A N 1
ATOM 1831 C CA . SER A 1 230 ? 20.011 -5.583 -15.346 1.00 49.84 230 SER A CA 1
ATOM 1832 C C . SER A 1 230 ? 19.836 -5.573 -13.823 1.00 49.84 230 SER A C 1
ATOM 1834 O O . SER A 1 230 ? 20.419 -6.383 -13.103 1.00 49.84 230 SER A O 1
ATOM 1836 N N . GLY A 1 231 ? 19.004 -4.663 -13.316 1.00 53.22 231 GLY A N 1
ATOM 1837 C CA . GLY A 1 231 ? 18.563 -4.664 -11.919 1.00 53.22 231 GLY A CA 1
ATOM 1838 C C . GLY A 1 231 ? 17.371 -5.604 -11.682 1.00 53.22 231 GLY A C 1
ATOM 1839 O O . GLY A 1 231 ? 16.364 -5.510 -12.376 1.00 53.22 231 GLY A O 1
ATOM 1840 N N . THR A 1 232 ? 17.446 -6.452 -10.649 1.00 53.66 232 THR A N 1
ATOM 1841 C CA . THR A 1 232 ? 16.467 -7.509 -10.271 1.00 53.66 232 THR A CA 1
ATOM 1842 C C . THR A 1 232 ? 15.010 -7.048 -10.055 1.00 53.66 232 THR A C 1
ATOM 1844 O O . THR A 1 232 ? 14.120 -7.883 -10.005 1.00 53.66 232 THR A O 1
ATOM 1847 N N . PHE A 1 233 ? 14.728 -5.741 -9.974 1.00 58.66 233 PHE A N 1
ATOM 1848 C CA . PHE A 1 233 ? 13.360 -5.200 -9.832 1.00 58.66 233 PHE A CA 1
ATOM 1849 C C . PHE A 1 233 ? 12.967 -4.187 -10.910 1.00 58.66 233 PHE A C 1
ATOM 1851 O O . PHE A 1 233 ? 11.860 -3.648 -10.883 1.00 58.66 233 PHE A O 1
ATOM 1858 N N . ARG A 1 234 ? 13.863 -3.919 -11.864 1.00 68.38 234 ARG A N 1
ATOM 1859 C CA . ARG A 1 234 ? 13.662 -2.880 -12.877 1.00 68.38 234 ARG A CA 1
ATOM 1860 C C . ARG A 1 234 ? 12.470 -3.247 -13.776 1.00 68.38 234 ARG A C 1
ATOM 1862 O O . ARG A 1 234 ? 11.611 -2.411 -14.019 1.00 68.38 234 ARG A O 1
ATOM 1869 N N . ASN A 1 235 ? 12.327 -4.528 -14.122 1.00 74.62 235 ASN A N 1
ATOM 1870 C CA . ASN A 1 235 ? 11.241 -5.038 -14.970 1.00 74.62 235 ASN A CA 1
ATOM 1871 C C . ASN A 1 235 ? 9.846 -4.917 -14.337 1.00 74.62 235 ASN A C 1
ATOM 1873 O O . ASN A 1 235 ? 8.870 -4.674 -15.037 1.00 74.62 235 ASN A O 1
ATOM 1877 N N . LEU A 1 236 ? 9.736 -5.011 -13.010 1.00 78.44 236 LEU A N 1
ATOM 1878 C CA . LEU A 1 236 ? 8.459 -4.832 -12.309 1.00 78.44 236 LEU A CA 1
ATOM 1879 C C . LEU A 1 236 ? 8.046 -3.357 -12.212 1.00 78.44 236 LEU A C 1
ATOM 1881 O O . LEU A 1 236 ? 7.000 -3.035 -11.665 1.00 78.44 236 LEU A O 1
ATOM 1885 N N . CYS A 1 237 ? 8.865 -2.444 -12.735 1.00 82.94 237 CYS A N 1
ATOM 1886 C CA . CYS A 1 237 ? 8.619 -1.013 -12.713 1.00 82.94 237 CYS A CA 1
ATOM 1887 C C . CYS A 1 237 ? 8.375 -0.438 -11.304 1.00 82.94 237 CYS A C 1
ATOM 1889 O O . CYS A 1 237 ? 7.704 0.573 -11.136 1.00 82.94 237 CYS A O 1
ATOM 1891 N N . MET A 1 238 ? 8.947 -1.061 -10.273 1.00 81.12 238 MET A N 1
ATOM 1892 C CA . MET A 1 238 ? 8.759 -0.637 -8.884 1.00 81.12 238 MET A CA 1
ATOM 1893 C C . MET A 1 238 ? 9.704 0.506 -8.502 1.00 81.12 238 MET A C 1
ATOM 1895 O O . MET A 1 238 ? 9.295 1.501 -7.910 1.00 81.12 238 MET A O 1
ATOM 1899 N N . TYR A 1 239 ? 10.968 0.378 -8.903 1.00 75.88 239 TYR A N 1
ATOM 1900 C CA . TYR A 1 239 ? 12.022 1.360 -8.673 1.00 75.88 239 TYR A CA 1
ATOM 1901 C C . TYR A 1 239 ? 12.816 1.573 -9.965 1.00 75.88 239 TYR A C 1
ATOM 1903 O O . TYR A 1 239 ? 12.826 0.712 -10.848 1.00 75.88 239 TYR A O 1
ATOM 1911 N N . GLY A 1 240 ? 13.423 2.753 -10.094 1.00 76.38 240 GLY A N 1
ATOM 1912 C CA . GLY A 1 240 ? 14.264 3.116 -11.234 1.00 76.38 240 GLY A CA 1
ATOM 1913 C C . GLY A 1 240 ? 15.656 2.487 -11.178 1.00 76.38 240 GLY A C 1
ATOM 1914 O O . GLY A 1 240 ? 15.839 1.367 -10.701 1.00 76.38 240 GLY A O 1
ATOM 1915 N N . ASN A 1 241 ? 16.657 3.222 -11.659 1.00 76.81 241 ASN A N 1
ATOM 1916 C CA . ASN A 1 241 ? 18.051 2.804 -11.556 1.00 76.81 241 ASN A CA 1
ATOM 1917 C C . ASN A 1 241 ? 18.546 2.933 -10.099 1.00 76.81 241 ASN A C 1
ATOM 1919 O O . ASN A 1 241 ? 18.675 4.040 -9.588 1.00 76.81 241 ASN A O 1
ATOM 1923 N N . LEU A 1 242 ? 18.838 1.807 -9.436 1.00 73.62 242 LEU A N 1
ATOM 1924 C CA . LEU A 1 242 ? 19.346 1.784 -8.055 1.00 73.62 242 LEU A CA 1
ATOM 1925 C C . LEU A 1 242 ? 20.804 2.263 -7.921 1.00 73.62 242 LEU A C 1
ATOM 1927 O O . LEU A 1 242 ? 21.261 2.439 -6.796 1.00 73.62 242 LEU A O 1
ATOM 1931 N N . ASN A 1 243 ? 21.508 2.501 -9.033 1.00 73.12 243 ASN A N 1
ATOM 1932 C CA . ASN A 1 243 ? 22.829 3.138 -9.044 1.00 73.12 243 ASN A CA 1
ATOM 1933 C C . ASN A 1 243 ? 22.734 4.669 -8.906 1.00 73.12 243 ASN A C 1
ATOM 1935 O O . ASN A 1 243 ? 23.741 5.332 -8.663 1.00 73.12 243 ASN A O 1
ATOM 1939 N N . ASP A 1 244 ? 21.539 5.251 -9.065 1.00 79.31 244 ASP A N 1
ATOM 1940 C CA . ASP A 1 244 ? 21.320 6.675 -8.828 1.00 79.31 244 ASP A CA 1
ATOM 1941 C C . ASP A 1 244 ? 21.437 6.973 -7.327 1.00 79.31 244 ASP A C 1
ATOM 1943 O O . ASP A 1 244 ? 20.501 6.728 -6.568 1.00 79.31 244 ASP A O 1
ATOM 1947 N N . VAL A 1 245 ? 22.585 7.502 -6.892 1.00 82.62 245 VAL A N 1
ATOM 1948 C CA . VAL A 1 245 ? 22.911 7.716 -5.467 1.00 82.62 245 VAL A CA 1
ATOM 1949 C C . VAL A 1 245 ? 21.801 8.459 -4.703 1.00 82.62 245 VAL A C 1
ATOM 1951 O O . VAL A 1 245 ? 21.418 7.998 -3.625 1.00 82.62 245 VAL A O 1
ATOM 1954 N N . PRO A 1 246 ? 21.203 9.554 -5.218 1.00 87.31 246 PRO A N 1
ATOM 1955 C CA . PRO A 1 246 ? 20.109 10.224 -4.516 1.00 87.31 246 PRO A CA 1
ATOM 1956 C C . PRO A 1 246 ? 18.854 9.354 -4.373 1.00 87.31 246 PRO A C 1
ATOM 1958 O O . PRO A 1 246 ? 18.251 9.335 -3.298 1.00 87.31 246 PRO A O 1
ATOM 1961 N N . LEU A 1 247 ? 18.477 8.596 -5.411 1.00 84.56 247 LEU A N 1
ATOM 1962 C CA . LEU A 1 247 ? 17.373 7.638 -5.329 1.00 84.56 247 LEU A CA 1
ATOM 1963 C C . LEU A 1 247 ? 17.700 6.502 -4.351 1.00 84.56 247 LEU A C 1
ATOM 1965 O O . LEU A 1 247 ? 16.846 6.130 -3.552 1.00 84.56 247 LEU A O 1
ATOM 1969 N N . GLN A 1 248 ? 18.928 5.986 -4.359 1.00 83.06 248 GLN A N 1
ATOM 1970 C CA . GLN A 1 248 ? 19.382 4.931 -3.455 1.00 83.06 248 GLN A CA 1
ATOM 1971 C C . GLN A 1 248 ? 19.280 5.362 -1.985 1.00 83.06 248 GLN A C 1
ATOM 1973 O O . GLN A 1 248 ? 18.697 4.641 -1.174 1.00 83.06 248 GLN A O 1
ATOM 1978 N N . ILE A 1 249 ? 19.786 6.554 -1.647 1.00 85.31 249 ILE A N 1
ATOM 1979 C CA . ILE A 1 249 ? 19.696 7.125 -0.295 1.00 85.31 249 ILE A CA 1
ATOM 1980 C C . ILE A 1 249 ? 18.228 7.305 0.105 1.00 85.31 249 ILE A C 1
ATOM 1982 O O . ILE A 1 249 ? 17.826 6.911 1.202 1.00 85.31 249 ILE A O 1
ATOM 1986 N N . PHE A 1 250 ? 17.404 7.855 -0.791 1.00 89.56 250 PHE A N 1
ATOM 1987 C CA . PHE A 1 250 ? 15.981 8.059 -0.535 1.00 89.56 250 PHE A CA 1
ATOM 1988 C C . PHE A 1 250 ? 15.238 6.741 -0.267 1.00 89.56 250 PHE A C 1
ATOM 1990 O O . PHE A 1 250 ? 14.445 6.651 0.674 1.00 89.56 250 PHE A O 1
ATOM 1997 N N . LEU A 1 251 ? 15.511 5.704 -1.063 1.00 85.62 251 LEU A N 1
ATOM 1998 C CA . LEU A 1 251 ? 14.922 4.377 -0.894 1.00 85.62 251 LEU A CA 1
ATOM 1999 C C . LEU A 1 251 ? 15.403 3.707 0.393 1.00 85.62 251 LEU A C 1
ATOM 2001 O O . LEU A 1 251 ? 14.584 3.132 1.105 1.00 85.62 251 LEU A O 1
ATOM 2005 N N . PHE A 1 252 ? 16.686 3.829 0.739 1.00 85.38 252 PHE A N 1
ATOM 2006 C CA . PHE A 1 252 ? 17.227 3.302 1.992 1.00 85.38 252 PHE A CA 1
ATOM 2007 C C . PHE A 1 252 ? 16.533 3.915 3.215 1.00 85.38 252 PHE A C 1
ATOM 2009 O O . PHE A 1 252 ? 16.055 3.189 4.088 1.00 85.38 252 PHE A O 1
ATOM 2016 N N . ILE A 1 253 ? 16.400 5.246 3.246 1.00 89.12 253 ILE A N 1
ATOM 2017 C CA . ILE A 1 253 ? 15.686 5.954 4.318 1.00 89.12 253 ILE A CA 1
ATOM 2018 C C . ILE A 1 253 ? 14.216 5.522 4.357 1.00 89.12 253 ILE A C 1
ATOM 2020 O O . ILE A 1 253 ? 13.693 5.215 5.428 1.00 89.12 253 ILE A O 1
ATOM 2024 N N . SER A 1 254 ? 13.552 5.452 3.199 1.00 88.69 254 SER A N 1
ATOM 2025 C CA . SER A 1 254 ? 12.136 5.074 3.107 1.00 88.69 254 SER A CA 1
ATOM 2026 C C . SER A 1 254 ? 11.888 3.650 3.617 1.00 88.69 254 SER A C 1
ATOM 2028 O O . SER A 1 254 ? 11.029 3.448 4.472 1.00 88.69 254 SER A O 1
ATOM 2030 N N . ILE A 1 255 ? 12.684 2.674 3.172 1.00 85.88 255 ILE A N 1
ATOM 2031 C CA . ILE A 1 255 ? 12.598 1.270 3.606 1.00 85.88 255 ILE A CA 1
ATOM 2032 C C . ILE A 1 255 ? 12.919 1.132 5.099 1.00 85.88 255 ILE A C 1
ATOM 2034 O O . ILE A 1 255 ? 12.254 0.368 5.807 1.00 85.88 255 ILE A O 1
ATOM 2038 N N . GLY A 1 256 ? 13.898 1.889 5.604 1.00 88.06 256 GLY A N 1
ATOM 2039 C CA . GLY A 1 256 ? 14.194 1.959 7.033 1.00 88.06 256 GLY A CA 1
ATOM 2040 C C . GLY A 1 256 ? 12.991 2.453 7.840 1.00 88.06 256 GLY A C 1
ATOM 2041 O O . GLY A 1 256 ? 12.583 1.803 8.803 1.00 88.06 256 GLY A O 1
ATOM 2042 N N . LEU A 1 257 ? 12.357 3.549 7.411 1.00 90.12 257 LEU A N 1
ATOM 2043 C CA . LEU A 1 257 ? 11.152 4.087 8.052 1.00 90.12 257 LEU A CA 1
ATOM 2044 C C . LEU A 1 257 ? 9.979 3.102 8.007 1.00 90.12 257 LEU A C 1
ATOM 2046 O O . LEU A 1 257 ? 9.273 2.947 9.007 1.00 90.12 257 LEU A O 1
ATOM 2050 N N . TRP A 1 258 ? 9.784 2.401 6.889 1.00 89.56 258 TRP A N 1
ATOM 2051 C CA . TRP A 1 258 ? 8.755 1.365 6.777 1.00 89.56 258 TRP A CA 1
ATOM 2052 C C . TRP A 1 258 ? 9.004 0.213 7.749 1.00 89.56 258 TRP A C 1
ATOM 2054 O O . TRP A 1 258 ? 8.098 -0.189 8.479 1.00 89.56 258 TRP A O 1
ATOM 2064 N N . SER A 1 259 ? 10.245 -0.264 7.828 1.00 87.38 259 SER A N 1
ATOM 2065 C CA . SER A 1 259 ? 10.637 -1.342 8.740 1.00 87.38 259 SER A CA 1
ATOM 2066 C C . SER A 1 259 ? 10.424 -0.952 10.207 1.00 87.38 259 SER A C 1
ATOM 2068 O O . SER A 1 259 ? 9.860 -1.725 10.984 1.00 87.38 259 SER A O 1
ATOM 2070 N N . MET A 1 260 ? 10.790 0.280 10.581 1.00 90.62 260 MET A N 1
ATOM 2071 C CA . MET A 1 260 ? 10.536 0.812 11.925 1.00 90.62 260 MET A CA 1
ATOM 2072 C C . MET A 1 260 ? 9.038 0.931 12.222 1.00 90.62 260 MET A C 1
ATOM 2074 O O . MET A 1 260 ? 8.596 0.592 13.321 1.00 90.62 260 MET A O 1
ATOM 2078 N N . SER A 1 261 ? 8.239 1.365 11.245 1.00 92.12 261 SER A N 1
ATOM 2079 C CA . SER A 1 261 ? 6.784 1.443 11.380 1.00 92.12 261 SER A CA 1
ATOM 2080 C C . SER A 1 261 ? 6.170 0.071 11.672 1.00 92.12 261 SER A C 1
ATOM 2082 O O . SER A 1 261 ? 5.413 -0.068 12.635 1.00 92.12 261 SER A O 1
ATOM 2084 N N . TYR A 1 262 ? 6.559 -0.966 10.925 1.00 88.62 262 TYR A N 1
ATOM 2085 C CA . TYR A 1 262 ? 6.094 -2.332 11.170 1.00 88.62 262 TYR A CA 1
ATOM 2086 C C . TYR A 1 262 ? 6.497 -2.860 12.551 1.00 88.62 262 TYR A C 1
ATOM 2088 O O . TYR A 1 262 ? 5.671 -3.459 13.244 1.00 88.62 262 TYR A O 1
ATOM 2096 N N . LEU A 1 263 ? 7.724 -2.586 12.999 1.00 90.19 263 LEU A N 1
ATOM 2097 C CA . LEU A 1 263 ? 8.175 -2.967 14.337 1.00 90.19 263 LEU A CA 1
ATOM 2098 C C . LEU A 1 263 ? 7.339 -2.288 15.434 1.00 90.19 263 LEU A C 1
ATOM 2100 O O . LEU A 1 263 ? 6.903 -2.944 16.383 1.00 90.19 263 LEU A O 1
ATOM 2104 N N . LEU A 1 264 ? 7.036 -0.996 15.283 1.00 92.94 264 LEU A N 1
ATOM 2105 C CA . LEU A 1 264 ? 6.156 -0.280 16.209 1.00 92.94 264 LEU A CA 1
ATOM 2106 C C . LEU A 1 264 ? 4.738 -0.864 16.216 1.00 92.94 264 LEU A C 1
ATOM 2108 O O . LEU A 1 264 ? 4.159 -1.033 17.290 1.00 92.94 264 LEU A O 1
ATOM 2112 N N . VAL A 1 265 ? 4.188 -1.220 15.052 1.00 91.94 265 VAL A N 1
ATOM 2113 C CA . VAL A 1 265 ? 2.878 -1.884 14.950 1.00 91.94 265 VAL A CA 1
ATOM 2114 C C . VAL A 1 265 ? 2.858 -3.197 15.737 1.00 91.94 265 VAL A C 1
ATOM 2116 O O . VAL A 1 265 ? 1.926 -3.425 16.514 1.00 91.94 265 VAL A O 1
ATOM 2119 N N . LEU A 1 266 ? 3.892 -4.033 15.602 1.00 89.88 266 LEU A N 1
ATOM 2120 C CA . LEU A 1 266 ? 4.011 -5.286 16.355 1.00 89.88 266 LEU A CA 1
ATOM 2121 C C . LEU A 1 266 ? 4.043 -5.040 17.868 1.00 89.88 266 LEU A C 1
ATOM 2123 O O . LEU A 1 266 ? 3.304 -5.685 18.615 1.00 89.88 266 LEU A O 1
ATOM 2127 N N . VAL A 1 267 ? 4.840 -4.070 18.326 1.00 92.88 267 VAL A N 1
ATOM 2128 C CA . VAL A 1 267 ? 4.926 -3.704 19.750 1.00 92.88 267 VAL A CA 1
ATOM 2129 C C . VAL A 1 267 ? 3.578 -3.205 20.279 1.00 92.88 267 VAL A C 1
ATOM 2131 O O . VAL A 1 267 ? 3.160 -3.592 21.375 1.00 92.88 267 VAL A O 1
ATOM 2134 N N . LEU A 1 268 ? 2.867 -2.368 19.515 1.00 93.19 268 LEU A N 1
ATOM 2135 C CA . LEU A 1 268 ? 1.542 -1.875 19.897 1.00 93.19 268 LEU A CA 1
ATOM 2136 C C . LEU A 1 268 ? 0.538 -3.024 20.029 1.00 93.19 268 LEU A C 1
ATOM 2138 O O . LEU A 1 268 ? -0.173 -3.089 21.034 1.00 93.19 268 LEU A O 1
ATOM 2142 N N . TYR A 1 269 ? 0.504 -3.960 19.078 1.00 90.25 269 TYR A N 1
ATOM 2143 C CA . TYR A 1 269 ? -0.394 -5.112 19.168 1.00 90.25 269 TYR A CA 1
ATOM 2144 C C . TYR A 1 269 ? -0.024 -6.075 20.292 1.00 90.25 269 TYR A C 1
ATOM 2146 O O . TYR A 1 269 ? -0.928 -6.543 20.984 1.00 90.25 269 TYR A O 1
ATOM 2154 N N . ALA A 1 270 ? 1.263 -6.310 20.555 1.00 89.81 270 ALA A N 1
ATOM 2155 C CA . ALA A 1 270 ? 1.699 -7.098 21.705 1.00 89.81 270 ALA A CA 1
ATOM 2156 C C . ALA A 1 270 ? 1.187 -6.489 23.024 1.00 89.81 270 ALA A C 1
ATOM 2158 O O . ALA A 1 270 ? 0.600 -7.195 23.849 1.00 89.81 270 ALA A O 1
ATOM 2159 N N . LYS A 1 271 ? 1.304 -5.161 23.188 1.00 90.81 271 LYS A N 1
ATOM 2160 C CA . LYS A 1 271 ? 0.759 -4.434 24.350 1.00 90.81 271 LYS A CA 1
ATOM 2161 C C . LYS A 1 271 ? -0.765 -4.539 24.446 1.00 90.81 271 LYS A C 1
ATOM 2163 O O . LYS A 1 271 ? -1.286 -4.762 25.539 1.00 90.81 271 LYS A O 1
ATOM 2168 N N . ILE A 1 272 ? -1.482 -4.408 23.326 1.00 89.19 272 ILE A N 1
ATOM 2169 C CA . ILE A 1 272 ? -2.946 -4.562 23.286 1.00 89.19 272 ILE A CA 1
ATOM 2170 C C . ILE A 1 272 ? -3.343 -5.975 23.717 1.00 89.19 272 ILE A C 1
ATOM 2172 O O . ILE A 1 272 ? -4.196 -6.125 24.588 1.00 89.19 272 ILE A O 1
ATOM 2176 N N . ILE A 1 273 ? -2.721 -7.008 23.147 1.00 86.25 273 ILE A N 1
ATOM 2177 C CA . ILE A 1 273 ? -3.030 -8.411 23.450 1.00 86.25 273 ILE A CA 1
ATOM 2178 C C . ILE A 1 273 ? -2.757 -8.711 24.925 1.00 86.25 273 ILE A C 1
ATOM 2180 O O . ILE A 1 273 ? -3.602 -9.317 25.587 1.00 86.25 273 ILE A O 1
ATOM 2184 N N . TYR A 1 274 ? -1.624 -8.248 25.458 1.00 88.06 274 TYR A N 1
ATOM 2185 C CA . TYR A 1 274 ? -1.291 -8.388 26.874 1.00 88.06 274 TYR A CA 1
ATOM 2186 C C . TYR A 1 274 ? -2.347 -7.732 27.777 1.00 88.06 274 TYR A C 1
ATOM 2188 O O . TYR A 1 274 ? -2.863 -8.369 28.698 1.00 88.06 274 TYR A O 1
ATOM 2196 N N . HIS A 1 275 ? -2.734 -6.487 27.480 1.00 85.44 275 HIS A N 1
ATOM 2197 C CA . HIS A 1 275 ? -3.753 -5.771 28.246 1.00 85.44 275 HIS A CA 1
ATOM 2198 C C . HIS A 1 275 ? -5.121 -6.464 28.183 1.00 85.44 275 HIS A C 1
ATOM 2200 O O . HIS A 1 275 ? -5.757 -6.677 29.214 1.00 85.44 275 HIS A O 1
ATOM 2206 N N . VAL A 1 276 ? -5.560 -6.869 26.987 1.00 81.62 276 VAL A N 1
ATOM 2207 C CA . VAL A 1 276 ? -6.848 -7.548 26.792 1.00 81.62 276 VAL A CA 1
ATOM 2208 C C . VAL A 1 276 ? -6.888 -8.858 27.575 1.00 81.62 276 VAL A C 1
ATOM 2210 O O . VAL A 1 276 ? -7.858 -9.078 28.295 1.00 81.62 276 VAL A O 1
ATOM 2213 N N . ARG A 1 277 ? -5.833 -9.688 27.512 1.00 82.31 277 ARG A N 1
ATOM 2214 C CA . ARG A 1 277 ? -5.746 -10.948 28.278 1.00 82.31 277 ARG A CA 1
ATOM 2215 C C . ARG A 1 277 ? -5.876 -10.721 29.784 1.00 82.31 277 ARG A C 1
ATOM 2217 O O . ARG A 1 277 ? -6.550 -11.499 30.449 1.00 82.31 277 ARG A O 1
ATOM 2224 N N . ARG A 1 278 ? -5.289 -9.639 30.304 1.00 82.12 278 ARG A N 1
ATOM 2225 C CA . ARG A 1 278 ? -5.328 -9.295 31.732 1.00 82.12 278 ARG A CA 1
ATOM 2226 C C . ARG A 1 278 ? -6.715 -8.849 32.214 1.00 82.12 278 ARG A C 1
ATOM 2228 O O . ARG A 1 278 ? -7.077 -9.139 33.346 1.00 82.12 278 ARG A O 1
ATOM 2235 N N . VAL A 1 279 ? -7.480 -8.130 31.388 1.00 75.88 279 VAL A N 1
ATOM 2236 C CA . VAL A 1 279 ? -8.713 -7.433 31.820 1.00 75.88 279 VAL A CA 1
ATOM 2237 C C . VAL A 1 279 ? -10.001 -8.229 31.537 1.00 75.88 279 VAL A C 1
ATOM 2239 O O . VAL A 1 279 ? -11.048 -7.949 32.114 1.00 75.88 279 VAL A O 1
ATOM 2242 N N . THR A 1 280 ? -9.972 -9.259 30.685 1.00 61.50 280 THR A N 1
ATOM 2243 C CA . THR A 1 280 ? -11.193 -9.939 30.194 1.00 61.50 280 THR A CA 1
ATOM 2244 C C . THR A 1 280 ? -11.884 -10.949 31.130 1.00 61.50 280 THR A C 1
ATOM 2246 O O . THR A 1 280 ? -12.522 -11.884 30.645 1.00 61.50 280 THR A O 1
ATOM 2249 N N . LEU A 1 281 ? -11.851 -10.741 32.450 1.00 56.69 281 LEU A N 1
ATOM 2250 C CA . LEU A 1 281 ? -12.607 -11.554 33.421 1.00 56.69 281 LEU A CA 1
ATOM 2251 C C . LEU A 1 281 ? -14.118 -11.233 33.477 1.00 56.69 281 LEU A C 1
ATOM 2253 O O . LEU A 1 281 ? -14.876 -11.989 34.073 1.00 56.69 281 LEU A O 1
ATOM 2257 N N . VAL A 1 282 ? -14.595 -10.176 32.805 1.00 55.31 282 VAL A N 1
ATOM 2258 C CA . VAL A 1 282 ? -16.026 -9.805 32.758 1.00 55.31 282 VAL A CA 1
ATOM 2259 C C . VAL A 1 282 ? -16.517 -9.788 31.304 1.00 55.31 282 VAL A C 1
ATOM 2261 O O . VAL A 1 282 ? -16.142 -8.918 30.520 1.00 55.31 282 VAL A O 1
ATOM 2264 N N . LYS A 1 283 ? -17.338 -10.769 30.900 1.00 51.41 283 LYS A N 1
ATOM 2265 C CA . LYS A 1 283 ? -17.892 -10.884 29.533 1.00 51.41 283 LYS A CA 1
ATOM 2266 C C . LYS A 1 283 ? -19.085 -9.936 29.339 1.00 51.41 283 LYS A C 1
ATOM 2268 O O . LYS A 1 283 ? -20.119 -10.103 29.971 1.00 51.41 283 LYS A O 1
ATOM 2273 N N . THR A 1 284 ? -18.991 -9.006 28.387 1.00 57.31 284 THR A N 1
ATOM 2274 C CA . THR A 1 284 ? -20.119 -8.189 27.894 1.00 57.31 284 THR A CA 1
ATOM 2275 C C . THR A 1 284 ? -20.179 -8.211 26.361 1.00 57.31 284 THR A C 1
ATOM 2277 O O . THR A 1 284 ? -19.163 -8.386 25.691 1.00 57.31 284 THR A O 1
ATOM 2280 N N . ARG A 1 285 ? -21.366 -7.999 25.767 1.00 55.81 285 ARG A N 1
ATOM 2281 C CA . ARG A 1 285 ? -21.600 -8.012 24.299 1.00 55.81 285 ARG A CA 1
ATOM 2282 C C . ARG A 1 285 ? -20.764 -6.968 23.531 1.00 55.81 285 ARG A C 1
ATOM 2284 O O . ARG A 1 285 ? -20.465 -7.153 22.354 1.00 55.81 285 ARG A O 1
ATOM 2291 N N . ARG A 1 286 ? -20.357 -5.887 24.209 1.00 60.09 286 ARG A N 1
ATOM 2292 C CA . ARG A 1 286 ? -19.481 -4.818 23.694 1.00 60.09 286 ARG A CA 1
ATOM 2293 C C . ARG A 1 286 ? -18.069 -5.323 23.375 1.00 60.09 286 ARG A C 1
ATOM 2295 O O . ARG A 1 286 ? -17.509 -4.960 22.344 1.00 60.09 286 ARG A O 1
ATOM 2302 N N . ILE A 1 287 ? -17.555 -6.237 24.197 1.00 63.38 287 ILE A N 1
ATOM 2303 C CA . ILE A 1 287 ? -16.222 -6.830 24.045 1.00 63.38 287 ILE A CA 1
ATOM 2304 C C . ILE A 1 287 ? -16.125 -7.645 22.745 1.00 63.38 287 ILE A C 1
ATOM 2306 O O . ILE A 1 287 ? -15.081 -7.649 22.102 1.00 63.38 287 ILE A O 1
ATOM 2310 N N . THR A 1 288 ? -17.205 -8.292 22.299 1.00 66.50 288 THR A N 1
ATOM 2311 C CA . THR A 1 288 ? -17.187 -9.133 21.089 1.00 66.50 288 THR A CA 1
ATOM 2312 C C . THR A 1 288 ? -16.960 -8.326 19.805 1.00 66.50 288 THR A C 1
ATOM 2314 O O . THR A 1 288 ? -16.171 -8.737 18.957 1.00 66.50 288 THR A O 1
ATOM 2317 N N . ALA A 1 289 ? -17.599 -7.158 19.660 1.00 66.12 289 ALA A N 1
ATOM 2318 C CA . ALA A 1 289 ? -17.452 -6.321 18.464 1.00 66.12 289 ALA A CA 1
ATOM 2319 C C . ALA A 1 289 ? -16.079 -5.627 18.391 1.00 66.12 289 ALA A C 1
ATOM 2321 O O . ALA A 1 289 ? -15.483 -5.546 17.318 1.00 66.12 289 ALA A O 1
ATOM 2322 N N . GLU A 1 290 ? -15.562 -5.150 19.527 1.00 72.06 290 GLU A N 1
ATOM 2323 C CA . GLU A 1 290 ? -14.216 -4.569 19.611 1.00 72.06 290 GLU A CA 1
ATOM 2324 C C . GLU A 1 290 ? -13.134 -5.629 19.344 1.00 72.06 290 GLU A C 1
ATOM 2326 O O . GLU A 1 290 ? -12.192 -5.367 18.596 1.00 72.06 290 GLU A O 1
ATOM 2331 N N . ARG A 1 291 ? -13.313 -6.857 19.854 1.00 75.12 291 ARG A N 1
ATOM 2332 C CA . ARG A 1 291 ? -12.437 -8.000 19.551 1.00 75.12 291 ARG A CA 1
ATOM 2333 C C . ARG A 1 291 ? -12.436 -8.369 18.070 1.00 75.12 291 ARG A C 1
ATOM 2335 O O . ARG A 1 291 ? -11.368 -8.606 17.526 1.00 75.12 291 ARG A O 1
ATOM 2342 N N . TYR A 1 292 ? -13.592 -8.391 17.407 1.00 79.56 292 TYR A N 1
ATOM 2343 C CA . TYR A 1 292 ? -13.660 -8.685 15.970 1.00 79.56 292 TYR A CA 1
ATOM 2344 C C . TYR A 1 292 ? -12.875 -7.659 15.135 1.00 79.56 292 TYR A C 1
ATOM 2346 O O . TYR A 1 292 ? -12.067 -8.032 14.287 1.00 79.56 292 TYR A O 1
ATOM 2354 N N . LEU A 1 293 ? -13.048 -6.364 15.427 1.00 75.31 293 LEU A N 1
ATOM 2355 C CA . LEU A 1 293 ? -12.292 -5.294 14.766 1.00 75.31 293 LEU A CA 1
ATOM 2356 C C . LEU A 1 293 ? -10.785 -5.374 15.056 1.00 75.31 293 LEU A C 1
ATOM 2358 O O . LEU A 1 293 ? -9.987 -5.045 14.183 1.00 75.31 293 LEU A O 1
ATOM 2362 N N . LEU A 1 294 ? -10.396 -5.808 16.259 1.00 80.50 294 LEU A N 1
ATOM 2363 C CA . LEU A 1 294 ? -8.998 -6.053 16.613 1.00 80.50 294 LEU A CA 1
ATOM 2364 C C . LEU A 1 294 ? -8.410 -7.226 15.821 1.00 80.50 294 LEU A C 1
ATOM 2366 O O . LEU A 1 294 ? -7.316 -7.090 15.291 1.00 80.50 294 LEU A O 1
ATOM 2370 N N . VAL A 1 295 ? -9.129 -8.347 15.710 1.00 83.31 295 VAL A N 1
ATOM 2371 C CA . VAL A 1 295 ? -8.673 -9.519 14.942 1.00 83.31 295 VAL A CA 1
ATOM 2372 C C . VAL A 1 295 ? -8.429 -9.139 13.487 1.00 83.31 295 VAL A C 1
ATOM 2374 O O . VAL A 1 295 ? -7.364 -9.440 12.962 1.00 83.31 295 VAL A O 1
ATOM 2377 N N . ILE A 1 296 ? -9.357 -8.406 12.861 1.00 83.12 296 ILE A N 1
ATOM 2378 C CA . ILE A 1 296 ? -9.160 -7.897 11.497 1.00 83.12 296 ILE A CA 1
ATOM 2379 C C . ILE A 1 296 ? -7.896 -7.034 11.417 1.00 83.12 296 ILE A C 1
ATOM 2381 O O . ILE A 1 296 ? -7.072 -7.240 10.536 1.00 83.12 296 ILE A O 1
ATOM 2385 N N . ALA A 1 297 ? -7.716 -6.088 12.340 1.00 81.88 297 ALA A N 1
ATOM 2386 C CA . ALA A 1 297 ? -6.579 -5.170 12.313 1.00 81.88 297 ALA A CA 1
ATOM 2387 C C . ALA A 1 297 ? -5.223 -5.875 12.531 1.00 81.88 297 ALA A C 1
ATOM 2389 O O . ALA A 1 297 ? -4.231 -5.509 11.902 1.00 81.88 297 ALA A O 1
ATOM 2390 N N . VAL A 1 298 ? -5.186 -6.911 13.377 1.00 83.56 298 VAL A N 1
ATOM 2391 C CA . VAL A 1 298 ? -4.007 -7.769 13.578 1.00 83.56 298 VAL A CA 1
ATOM 2392 C C . VAL A 1 298 ? -3.721 -8.598 12.327 1.00 83.56 298 VAL A C 1
ATOM 2394 O O . VAL A 1 298 ? -2.570 -8.668 11.907 1.00 83.56 298 VAL A O 1
ATOM 2397 N N . MET A 1 299 ? -4.752 -9.176 11.702 1.00 84.56 299 MET A N 1
ATOM 2398 C CA . MET A 1 299 ? -4.599 -9.920 10.449 1.00 84.56 299 MET A CA 1
ATOM 2399 C C . MET A 1 299 ? -4.073 -9.024 9.325 1.00 84.56 299 MET A C 1
ATOM 2401 O O . MET A 1 299 ? -3.147 -9.426 8.629 1.00 84.56 299 MET A O 1
ATOM 2405 N N . ILE A 1 300 ? -4.590 -7.797 9.190 1.00 83.81 300 ILE A N 1
ATOM 2406 C CA . ILE A 1 300 ? -4.087 -6.796 8.234 1.00 83.81 300 ILE A CA 1
ATOM 2407 C C . ILE A 1 300 ? -2.602 -6.515 8.483 1.00 83.81 300 ILE A C 1
ATOM 2409 O O . ILE A 1 300 ? -1.795 -6.573 7.566 1.00 83.81 300 ILE A O 1
ATOM 2413 N N . ALA A 1 301 ? -2.212 -6.252 9.731 1.00 81.06 301 ALA A N 1
ATOM 2414 C CA . ALA A 1 301 ? -0.820 -5.942 10.039 1.00 81.06 301 ALA A CA 1
ATOM 2415 C C . ALA A 1 301 ? 0.128 -7.121 9.787 1.00 81.06 301 ALA A C 1
ATOM 2417 O O . ALA A 1 301 ? 1.216 -6.926 9.249 1.00 81.06 301 ALA A O 1
ATOM 2418 N N . PHE A 1 302 ? -0.284 -8.337 10.153 1.00 83.56 302 PHE A N 1
ATOM 2419 C CA . PHE A 1 302 ? 0.505 -9.542 9.919 1.00 83.56 302 PHE A CA 1
ATOM 2420 C C . PHE A 1 302 ? 0.659 -9.839 8.426 1.00 83.56 302 PHE A C 1
ATOM 2422 O O . PHE A 1 302 ? 1.765 -10.114 7.971 1.00 83.56 302 PHE A O 1
ATOM 2429 N N . THR A 1 303 ? -0.432 -9.750 7.663 1.00 86.19 303 THR A N 1
ATOM 2430 C CA . THR A 1 303 ? -0.408 -9.981 6.212 1.00 86.19 303 THR A CA 1
ATOM 2431 C C . THR A 1 303 ? 0.433 -8.930 5.493 1.00 86.19 303 THR A C 1
ATOM 2433 O O . THR A 1 303 ? 1.315 -9.309 4.729 1.00 86.19 303 THR A O 1
ATOM 2436 N N . ASN A 1 304 ? 0.276 -7.643 5.821 1.00 81.62 304 ASN A N 1
ATOM 2437 C CA . ASN A 1 304 ? 1.123 -6.581 5.271 1.00 81.62 304 ASN A CA 1
ATOM 2438 C C . ASN A 1 304 ? 2.607 -6.823 5.583 1.00 81.62 304 ASN A C 1
ATOM 2440 O O . ASN A 1 304 ? 3.439 -6.763 4.682 1.00 81.62 304 ASN A O 1
ATOM 2444 N N . LEU A 1 305 ? 2.953 -7.177 6.826 1.00 81.62 305 LEU A N 1
ATOM 2445 C CA . LEU A 1 305 ? 4.335 -7.504 7.175 1.00 81.62 305 LEU A CA 1
ATOM 2446 C C . LEU A 1 305 ? 4.854 -8.709 6.380 1.00 81.62 305 LEU A C 1
ATOM 2448 O O . LEU A 1 305 ? 5.936 -8.632 5.809 1.00 81.62 305 LEU A O 1
ATOM 2452 N N . ALA A 1 306 ? 4.097 -9.805 6.321 1.00 82.00 306 ALA A N 1
ATOM 2453 C CA . ALA A 1 306 ? 4.513 -11.028 5.641 1.00 82.00 306 ALA A CA 1
ATOM 2454 C C . ALA A 1 306 ? 4.718 -10.824 4.130 1.00 82.00 306 ALA A C 1
ATOM 2456 O O . ALA A 1 306 ? 5.666 -11.367 3.569 1.00 82.00 306 ALA A O 1
ATOM 2457 N N . CYS A 1 307 ? 3.874 -10.016 3.481 1.00 83.25 307 CYS A N 1
ATOM 2458 C CA . CYS A 1 307 ? 3.999 -9.699 2.058 1.00 83.25 307 CYS A CA 1
ATOM 2459 C C . CYS A 1 307 ? 5.231 -8.836 1.753 1.00 83.25 307 CYS A C 1
ATOM 2461 O O . CYS A 1 307 ? 5.881 -9.034 0.728 1.00 83.25 307 CYS A O 1
ATOM 2463 N N . TRP A 1 308 ? 5.570 -7.895 2.638 1.00 80.12 308 TRP A N 1
ATOM 2464 C CA . TRP A 1 308 ? 6.675 -6.959 2.421 1.00 80.12 308 TRP A CA 1
ATOM 2465 C C . TRP A 1 308 ? 8.023 -7.456 2.944 1.00 80.12 308 TRP A C 1
ATOM 2467 O O . TRP A 1 308 ? 9.059 -7.036 2.43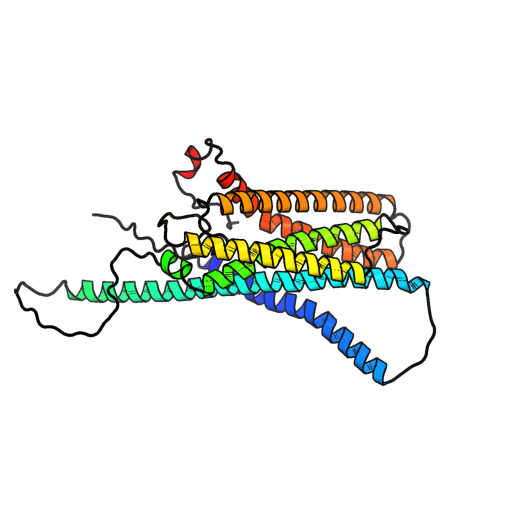0 1.00 80.12 308 TRP A O 1
ATOM 2477 N N . LEU A 1 309 ? 8.035 -8.367 3.922 1.00 79.50 309 LEU A N 1
ATOM 2478 C CA . LEU A 1 309 ? 9.256 -8.873 4.550 1.00 79.50 309 LEU A CA 1
ATOM 2479 C C . LEU A 1 309 ? 10.291 -9.387 3.533 1.00 79.50 309 LEU A C 1
ATOM 2481 O O . LEU A 1 309 ? 11.438 -8.948 3.622 1.00 79.50 309 LEU A O 1
ATOM 2485 N N . PRO A 1 310 ? 9.953 -10.243 2.545 1.00 80.06 310 PRO A N 1
ATOM 2486 C CA . PRO A 1 310 ? 10.970 -10.735 1.627 1.00 80.06 310 PRO A CA 1
ATOM 2487 C C . PRO A 1 310 ? 11.528 -9.624 0.723 1.00 80.06 310 PRO A C 1
ATOM 2489 O O . PRO A 1 310 ? 12.735 -9.569 0.502 1.00 80.06 310 PRO A O 1
ATOM 2492 N N . ALA A 1 311 ? 10.689 -8.692 0.260 1.00 74.81 311 ALA A N 1
ATOM 2493 C CA . ALA A 1 311 ? 11.142 -7.551 -0.536 1.00 74.81 311 ALA A CA 1
ATOM 2494 C C . ALA A 1 311 ? 12.058 -6.613 0.271 1.00 74.81 311 ALA A C 1
ATOM 2496 O O . ALA A 1 311 ? 13.098 -6.191 -0.234 1.00 74.81 311 ALA A O 1
ATOM 2497 N N . ILE A 1 312 ? 11.709 -6.333 1.533 1.00 76.88 312 ILE A N 1
ATOM 2498 C CA . ILE A 1 312 ? 12.525 -5.527 2.450 1.00 76.88 312 ILE A CA 1
ATOM 2499 C C . ILE A 1 312 ? 13.873 -6.203 2.694 1.00 76.88 312 ILE A C 1
ATOM 2501 O O . ILE A 1 312 ? 14.898 -5.543 2.568 1.00 76.88 312 ILE A O 1
ATOM 2505 N N . LEU A 1 313 ? 13.893 -7.507 2.986 1.00 79.44 313 LEU A N 1
ATOM 2506 C CA . LEU A 1 313 ? 15.136 -8.247 3.213 1.00 79.44 313 LEU A CA 1
ATOM 2507 C C . LEU A 1 313 ? 16.050 -8.180 1.985 1.00 79.44 313 LEU A C 1
ATOM 2509 O O . LEU A 1 313 ? 17.206 -7.788 2.112 1.00 79.44 313 LEU A O 1
ATOM 2513 N N . ILE A 1 314 ? 15.532 -8.480 0.788 1.00 74.44 314 ILE A N 1
ATOM 2514 C CA . ILE A 1 314 ? 16.319 -8.433 -0.455 1.00 74.44 314 ILE A CA 1
ATOM 2515 C C . ILE A 1 314 ? 16.829 -7.011 -0.730 1.00 74.44 314 ILE A C 1
ATOM 2517 O O . ILE A 1 314 ? 17.997 -6.833 -1.080 1.00 74.44 314 ILE A O 1
ATOM 2521 N N . ALA A 1 315 ? 15.981 -5.993 -0.561 1.00 70.56 315 ALA A N 1
ATOM 2522 C CA . ALA A 1 315 ? 16.377 -4.603 -0.757 1.00 70.56 315 ALA A CA 1
ATOM 2523 C C . ALA A 1 315 ? 17.446 -4.170 0.256 1.00 70.56 315 ALA A C 1
ATOM 2525 O O . ALA A 1 315 ? 18.432 -3.553 -0.136 1.00 70.56 315 ALA A O 1
ATOM 2526 N N . MET A 1 316 ? 17.308 -4.542 1.532 1.00 72.69 316 MET A N 1
ATOM 2527 C CA . MET A 1 316 ? 18.312 -4.272 2.562 1.00 72.69 316 MET A CA 1
ATOM 2528 C C . MET A 1 316 ? 19.645 -4.952 2.244 1.00 72.69 316 MET A C 1
ATOM 2530 O O . MET A 1 316 ? 20.675 -4.286 2.297 1.00 72.69 316 MET A O 1
ATOM 2534 N N . PHE A 1 317 ? 19.642 -6.231 1.851 1.00 72.56 317 PHE A N 1
ATOM 2535 C CA . PHE A 1 317 ? 20.866 -6.939 1.459 1.00 72.56 317 PHE A CA 1
ATOM 2536 C C . PHE A 1 317 ? 21.565 -6.269 0.272 1.00 72.56 317 PHE A C 1
ATOM 2538 O O . PHE A 1 317 ? 22.784 -6.117 0.291 1.00 72.56 317 PHE A O 1
ATOM 2545 N N . LYS A 1 318 ? 20.803 -5.818 -0.733 1.00 66.31 318 LYS A N 1
ATOM 2546 C CA . LYS A 1 318 ? 21.360 -5.098 -1.886 1.00 66.31 318 LYS A CA 1
ATOM 2547 C C . LYS A 1 318 ? 21.897 -3.713 -1.535 1.00 66.31 318 LYS A C 1
ATOM 2549 O O . LYS A 1 318 ? 22.937 -3.321 -2.050 1.00 66.31 318 LYS A O 1
ATOM 2554 N N . LEU A 1 319 ? 21.192 -2.967 -0.687 1.00 65.50 319 LEU A N 1
ATOM 2555 C CA . LEU A 1 319 ? 21.562 -1.596 -0.330 1.00 65.50 319 LEU A CA 1
ATOM 2556 C C . LEU A 1 319 ? 22.735 -1.535 0.652 1.00 65.50 319 LEU A C 1
ATOM 2558 O O . LEU A 1 319 ? 23.486 -0.568 0.620 1.00 65.50 319 LEU A O 1
ATOM 2562 N N . LEU A 1 320 ? 22.907 -2.553 1.500 1.00 67.25 320 LEU A N 1
ATOM 2563 C CA . LEU A 1 320 ? 23.984 -2.600 2.490 1.00 67.25 320 LEU A CA 1
ATOM 2564 C C . LEU A 1 320 ? 25.355 -2.965 1.906 1.00 67.25 320 LEU A C 1
ATOM 2566 O O . LEU A 1 320 ? 26.318 -2.906 2.663 1.00 67.25 320 LEU A O 1
ATOM 2570 N N . GLN A 1 321 ? 25.452 -3.353 0.622 1.00 63.38 321 GLN A N 1
ATOM 2571 C CA . GLN A 1 321 ? 26.695 -3.821 -0.022 1.00 63.38 321 GLN A CA 1
ATOM 2572 C C . GLN A 1 321 ? 27.573 -4.657 0.927 1.00 63.38 321 GLN A C 1
ATOM 2574 O O . GLN A 1 321 ? 28.790 -4.483 0.988 1.00 63.38 321 GLN A O 1
ATOM 2579 N N . LEU A 1 322 ? 26.959 -5.543 1.725 1.00 47.69 322 LEU A N 1
ATOM 2580 C CA . LEU A 1 322 ? 27.727 -6.450 2.563 1.00 47.69 322 LEU A CA 1
ATOM 2581 C C . LEU A 1 322 ? 28.436 -7.399 1.601 1.00 47.69 322 LEU A C 1
ATOM 2583 O O . LEU A 1 322 ? 27.845 -8.349 1.085 1.00 47.69 322 LEU A O 1
ATOM 2587 N N . SER A 1 323 ? 29.714 -7.108 1.378 1.00 41.69 323 SER A N 1
ATOM 2588 C CA . SER A 1 323 ? 30.719 -7.798 0.562 1.00 41.69 323 SER A CA 1
ATOM 2589 C C . SER A 1 323 ? 30.864 -9.303 0.839 1.00 41.69 323 SER A C 1
ATOM 2591 O O . SER A 1 323 ? 31.682 -9.980 0.230 1.00 41.69 323 SER A O 1
ATOM 2593 N N . ILE A 1 324 ? 30.041 -9.859 1.727 1.00 47.59 324 ILE A N 1
ATOM 2594 C CA . ILE A 1 324 ? 29.960 -11.278 2.064 1.00 47.59 324 ILE A CA 1
ATOM 2595 C C . ILE A 1 324 ? 29.086 -12.056 1.055 1.00 47.59 324 ILE A C 1
ATOM 2597 O O . ILE A 1 324 ? 29.196 -13.274 0.987 1.00 47.59 324 ILE A O 1
ATOM 2601 N N . VAL A 1 325 ? 28.241 -11.395 0.246 1.00 44.22 325 VAL A N 1
ATOM 2602 C CA . VAL A 1 325 ? 27.243 -12.078 -0.617 1.00 44.22 325 VAL A CA 1
ATOM 2603 C C . VAL A 1 325 ? 27.545 -12.011 -2.125 1.00 44.22 325 VAL A C 1
ATOM 2605 O O . VAL A 1 325 ? 26.904 -12.717 -2.911 1.00 44.22 325 VAL A O 1
ATOM 2608 N N . GLU A 1 326 ? 28.566 -11.269 -2.570 1.00 44.22 326 GLU A N 1
ATOM 2609 C CA . GLU A 1 326 ? 29.039 -11.385 -3.966 1.00 44.22 326 GLU A CA 1
ATOM 2610 C C . GLU A 1 326 ? 29.565 -12.799 -4.280 1.00 44.22 326 GLU A C 1
ATOM 2612 O O . GLU A 1 326 ? 29.471 -13.262 -5.415 1.00 44.22 326 GLU A O 1
ATOM 2617 N N . SER A 1 327 ? 29.990 -13.553 -3.262 1.00 41.91 327 SER A N 1
ATOM 2618 C CA . SER A 1 327 ? 30.367 -14.966 -3.382 1.00 41.91 327 SER A CA 1
ATOM 2619 C C . SER A 1 327 ? 29.173 -15.932 -3.473 1.00 41.91 327 SER A C 1
ATOM 2621 O O . SER A 1 327 ? 29.337 -17.041 -3.978 1.00 41.91 327 SER A O 1
ATOM 2623 N N . PHE A 1 328 ? 27.967 -15.528 -3.052 1.00 41.97 328 PHE A N 1
ATOM 2624 C CA . PHE A 1 328 ? 26.756 -16.366 -3.112 1.00 41.97 328 PHE A CA 1
ATOM 2625 C C . PHE A 1 328 ? 25.834 -16.045 -4.297 1.00 41.97 328 PHE A C 1
ATOM 2627 O O . PHE A 1 328 ? 25.049 -16.893 -4.710 1.00 41.97 328 PHE A O 1
ATOM 2634 N N . THR A 1 329 ? 25.916 -14.839 -4.865 1.00 42.88 329 THR A N 1
ATOM 2635 C CA . THR A 1 329 ? 24.995 -14.377 -5.925 1.00 42.88 329 THR A CA 1
ATOM 2636 C C . THR A 1 329 ? 25.557 -14.480 -7.346 1.00 42.88 329 THR A C 1
ATOM 2638 O O . THR A 1 329 ? 24.798 -14.338 -8.305 1.00 42.88 329 THR A O 1
ATOM 2641 N N . GLY A 1 330 ? 26.840 -14.831 -7.502 1.00 39.25 330 GLY A N 1
ATOM 2642 C CA . GLY A 1 330 ? 27.471 -15.105 -8.801 1.00 39.25 330 GLY A CA 1
ATOM 2643 C C . GLY A 1 330 ? 26.961 -16.362 -9.523 1.00 39.25 330 GLY A C 1
ATOM 2644 O O . GLY A 1 330 ? 27.215 -16.529 -10.712 1.00 39.25 330 GLY A O 1
ATOM 2645 N N . TYR A 1 331 ? 26.199 -17.231 -8.852 1.00 35.72 331 TYR A N 1
ATOM 2646 C CA . TYR A 1 331 ? 25.546 -18.381 -9.477 1.00 35.72 331 TYR A CA 1
ATOM 2647 C C . TYR A 1 331 ? 24.076 -18.458 -9.049 1.00 35.72 331 TYR A C 1
ATOM 2649 O O . TYR A 1 331 ? 23.754 -18.814 -7.924 1.00 35.72 331 TYR A O 1
ATOM 2657 N N . LYS A 1 332 ? 23.176 -18.184 -10.003 1.00 39.28 332 LYS A N 1
ATOM 2658 C CA . LYS A 1 332 ? 21.722 -18.422 -9.934 1.00 39.28 332 LYS A CA 1
ATOM 2659 C C . LYS A 1 332 ? 20.963 -17.629 -8.858 1.00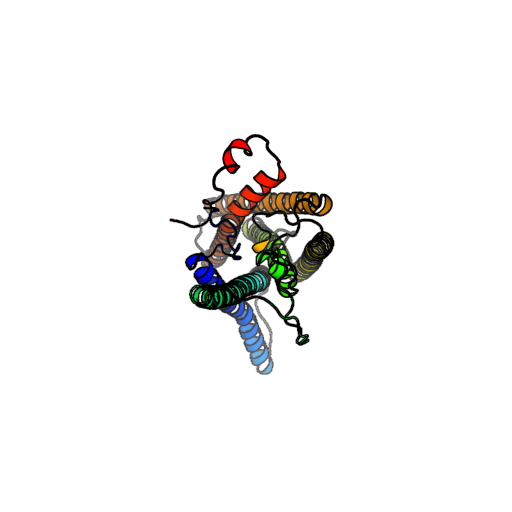 39.28 332 LYS A C 1
ATOM 2661 O O . LYS A 1 332 ? 20.431 -18.192 -7.907 1.00 39.28 332 LYS A O 1
ATOM 2666 N N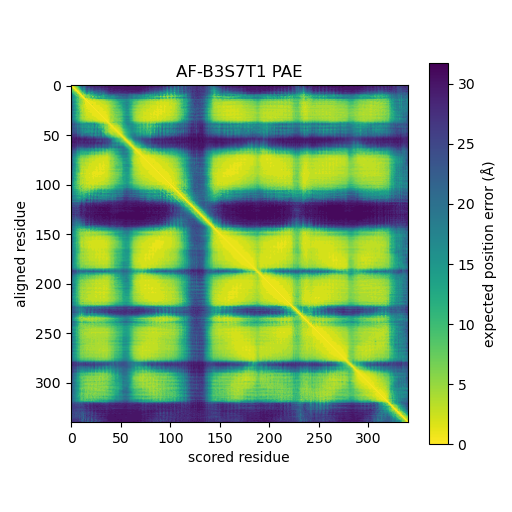 . SER A 1 333 ? 20.677 -16.362 -9.143 1.00 36.38 333 SER A N 1
ATOM 2667 C CA . SER A 1 333 ? 19.499 -15.661 -8.601 1.00 36.38 333 SER A CA 1
ATOM 2668 C C . SER A 1 333 ? 18.180 -16.204 -9.196 1.00 36.38 333 SER A C 1
ATOM 2670 O O . SER A 1 333 ? 17.369 -15.442 -9.710 1.00 36.38 333 SER A O 1
ATOM 2672 N N . ARG A 1 334 ? 17.989 -17.532 -9.184 1.00 35.66 334 ARG A N 1
ATOM 2673 C CA . ARG A 1 334 ? 16.812 -18.238 -9.726 1.00 35.66 334 ARG A CA 1
ATOM 2674 C C . ARG A 1 334 ? 15.897 -18.838 -8.657 1.00 35.66 334 ARG A C 1
ATOM 2676 O O . ARG A 1 334 ? 14.973 -19.562 -8.995 1.00 35.66 334 ARG A O 1
ATOM 2683 N N . LEU A 1 335 ? 16.130 -18.566 -7.380 1.00 38.84 335 LEU A N 1
ATOM 2684 C CA . LEU A 1 335 ? 15.273 -19.033 -6.294 1.00 38.84 335 LEU A CA 1
ATOM 2685 C C . LEU A 1 335 ? 15.329 -18.010 -5.168 1.00 38.84 335 LEU A C 1
ATOM 2687 O O . LEU A 1 335 ? 16.374 -17.863 -4.555 1.00 38.84 335 LEU A O 1
ATOM 2691 N N . VAL A 1 336 ? 14.238 -17.273 -4.966 1.00 38.28 336 VAL A N 1
ATOM 2692 C CA . VAL A 1 336 ? 13.516 -17.079 -3.691 1.00 38.28 336 VAL A CA 1
ATOM 2693 C C . VAL A 1 336 ? 12.422 -16.042 -3.970 1.00 38.28 336 VAL A C 1
ATOM 2695 O O . VAL A 1 336 ? 12.577 -14.858 -3.696 1.00 38.28 336 VAL A O 1
ATOM 2698 N N . MET A 1 337 ? 11.315 -16.488 -4.562 1.00 34.03 337 MET A N 1
ATOM 2699 C CA . MET A 1 337 ? 9.965 -16.166 -4.091 1.00 34.03 337 MET A CA 1
ATOM 2700 C C . MET A 1 337 ? 8.972 -17.020 -4.884 1.00 34.03 337 MET A C 1
ATOM 2702 O O . MET A 1 337 ? 8.939 -16.940 -6.106 1.00 34.03 337 MET A O 1
ATOM 2706 N N . PHE A 1 338 ? 8.170 -17.810 -4.170 1.00 31.80 338 PHE A N 1
ATOM 2707 C CA . PHE A 1 338 ? 7.112 -18.698 -4.672 1.00 31.80 338 PHE A CA 1
ATOM 2708 C C . PHE A 1 338 ? 7.556 -20.033 -5.282 1.00 31.80 338 PHE A C 1
ATOM 2710 O O . PHE A 1 338 ? 7.494 -20.256 -6.487 1.00 31.80 338 PHE A O 1
ATOM 2717 N N . HIS A 1 339 ? 7.864 -20.976 -4.397 1.00 20.64 339 HIS A N 1
ATOM 2718 C CA . HIS A 1 339 ? 7.410 -22.353 -4.562 1.00 20.64 339 HIS A CA 1
ATOM 2719 C C . HIS A 1 339 ? 7.040 -22.895 -3.166 1.00 20.64 339 HIS A C 1
ATOM 2721 O O . HIS A 1 339 ? 7.792 -22.605 -2.231 1.00 20.64 339 HIS A O 1
ATOM 2727 N N . PRO A 1 340 ? 5.895 -23.580 -2.965 1.00 29.55 340 PRO A N 1
ATOM 2728 C CA . PRO A 1 340 ? 5.793 -24.538 -1.869 1.00 29.55 340 PRO A CA 1
ATOM 2729 C C . PRO A 1 340 ? 6.814 -25.665 -2.051 1.00 29.55 340 PRO A C 1
ATOM 2731 O O . PRO A 1 340 ? 7.124 -25.996 -3.227 1.00 29.55 340 PRO A O 1
#

Radius of gyration: 26.82 Å; Cα contacts (8 Å, |Δi|>4): 221; chains: 1; bounding box: 70×40×91 Å

InterPro domains:
  IPR000276 G protein-coupled receptor, rhodopsin-like [PF00001] (149-320)
  IPR000276 G protein-coupled receptor, rhodopsin-like [PR00237] (73-94)
  IPR000276 G protein-coupled receptor, rhodopsin-like [PR00237] (162-184)
  IPR000276 G protein-coupled receptor, rhodopsin-like [PR00237] (197-218)
  IPR000276 G protein-coupled receptor, rhodopsin-like [PR00237] (250-273)
  IPR000276 G protein-coupled receptor, rhodopsin-like [PR00237] (293-317)
  IPR017452 GPCR, rhodopsin-like, 7TM [PS50262] (32-340)

Solvent-accessible surface area (backbone atoms only — not comparable to full-atom values): 19632 Å² total; per-residue (Å²): 139,84,80,87,76,84,67,75,58,44,60,59,70,78,38,65,64,59,43,52,46,28,42,50,51,14,52,51,34,40,56,51,24,50,50,59,49,46,54,52,53,58,49,52,52,53,49,56,62,46,62,75,73,62,85,84,88,89,88,67,80,81,58,48,58,62,56,48,50,54,51,38,54,52,48,48,53,44,52,40,32,55,25,49,34,33,38,14,53,24,32,37,50,51,34,49,48,38,53,52,55,49,53,55,49,55,53,50,52,53,53,53,53,54,53,56,67,60,66,76,74,71,80,91,84,82,90,84,92,80,93,78,96,70,91,66,82,79,77,68,92,76,79,53,64,45,59,56,50,69,71,32,68,66,32,54,51,36,20,38,28,40,39,29,18,54,48,42,45,54,53,44,51,39,52,47,42,51,53,52,40,44,58,69,76,38,80,83,52,88,81,61,80,45,61,69,56,48,51,53,52,50,52,52,51,51,54,51,28,49,51,55,23,49,50,51,47,54,53,24,59,76,49,56,85,80,63,95,72,89,55,98,48,40,62,70,29,64,52,53,58,71,81,41,61,72,57,36,54,51,49,52,53,50,52,50,51,50,53,51,44,54,53,50,37,52,54,46,49,51,52,44,52,54,51,50,69,73,63,63,87,68,90,53,80,68,55,56,58,55,48,51,57,47,52,53,53,51,50,51,50,52,50,53,47,64,70,43,46,62,58,50,52,54,50,50,57,64,72,62,64,58,80,78,44,65,81,62,56,79,63,72,91,79,77,91,81,90,75,134